Protein AF-A0AAD4CT72-F1 (afdb_monomer)

Solvent-accessible surface area (backbone atoms only — not comparable to full-atom values): 16247 Å² total; per-residue (Å²): 130,62,69,66,59,52,52,59,52,55,76,70,59,78,79,81,84,82,87,69,97,65,82,88,58,59,26,82,64,40,70,59,41,36,55,50,35,54,51,50,35,58,77,52,57,64,58,75,92,39,72,65,58,49,54,49,51,64,71,66,36,48,28,53,53,37,21,44,77,35,42,66,29,54,69,72,57,42,42,48,48,19,42,46,53,47,49,51,54,52,44,42,60,72,70,58,37,53,71,81,75,93,50,93,55,50,64,57,51,41,51,46,56,43,39,37,70,73,70,48,78,70,66,99,74,67,86,76,46,47,58,50,52,45,51,44,54,56,51,42,64,74,74,40,55,73,68,46,41,47,52,24,44,64,47,48,54,44,25,47,60,33,47,50,50,52,54,50,31,55,78,68,75,45,82,68,52,71,72,54,40,57,59,37,49,64,39,61,65,59,47,58,35,54,60,42,44,48,39,66,24,60,76,45,87,72,47,69,70,62,56,68,31,68,68,48,48,49,49,55,51,51,55,44,50,54,53,50,52,50,45,37,68,72,42,45,69,58,57,75,71,47,72,48,62,81,93,40,65,67,59,50,49,53,55,46,50,59,53,56,60,47,54,78,29,83,90,35,54,85,77,46,86,77,61,90,66,74,84,70,129

Foldseek 3Di:
DDLVVVLVVVVVDDQDDDDDPDDFAFAPPLVVLLVVLLVLCVVLVLQPDDPVSSVVLVVVSLSRVLRRLQRQADPLVSSLNSNVSSLLVSLCVVQQFDQDDDDPCLVVVLVLLLCLLVVHDDDPDDDRSSVSSNVSLVSCPVQDDPQLSVQLSVLLNCQSVLSVVLVVCVVVVHADDPVNLLVSLLRNVSVSSSVSCHCSSNVHDQDPCNCPPVVNVVVSSVVSVVVSLSCLSVCVSVSSPRNGGDRHPVVSVVVVVVVVVCCPPPVNVVVDDPCVPVPPD

Organism: Aspergillus nanangensis (NCBI:txid2582783)

Secondary structure (DSSP, 8-state):
--HHHHHHHHHT---------SPP---TTHHHHHHHHHHHHHHTT-STT-HHHHHHHHHHTHHHHHHHH-TT--HHHHHHHHHHHHHHHHHIIIIIS-SS---TTHHHHHHHHHHHHTTPPP-SS-SSSHHHHHHHHHHHHHHS-HHHHHHHHHHHTHHHHHHHHHHHHHHTT-PPPHHHHHHHHHHHTSHHHHHHTHHHHTT----HHHHH-HHHHHHHHHHHHHHHHHHHHHHHHHHHHSSS----HHHHHHHHHHHHHHHTSTTTTTTS--GGGTT--

Mean predicted aligned error: 8.8 Å

Structure (mmCIF, N/CA/C/O backbone):
data_AF-A0AAD4CT72-F1
#
_entry.id   AF-A0AAD4CT72-F1
#
loop_
_atom_site.group_PDB
_atom_site.id
_atom_site.type_symbol
_atom_site.label_atom_id
_atom_site.label_alt_id
_atom_site.label_comp_id
_atom_site.label_asym_id
_atom_site.label_entity_id
_atom_site.label_seq_id
_atom_site.pdbx_PDB_ins_code
_atom_site.Cartn_x
_atom_site.Cartn_y
_atom_site.Cartn_z
_atom_site.occupancy
_atom_site.B_iso_or_equiv
_atom_site.auth_seq_id
_atom_site.auth_comp_id
_atom_site.auth_asym_id
_atom_site.auth_atom_id
_atom_site.pdbx_PDB_model_num
ATOM 1 N N . MET A 1 1 ? -22.405 0.815 23.371 1.00 51.34 1 MET A N 1
ATOM 2 C CA . MET A 1 1 ? -22.668 -0.628 23.187 1.00 51.34 1 MET A CA 1
ATOM 3 C C . MET A 1 1 ? -21.530 -1.392 23.847 1.00 51.34 1 MET A C 1
ATOM 5 O O . MET A 1 1 ? -20.383 -1.068 23.568 1.00 51.34 1 MET A O 1
ATOM 9 N N . ASP A 1 2 ? -21.829 -2.289 24.786 1.00 62.44 2 ASP A N 1
ATOM 10 C CA . ASP A 1 2 ? -20.816 -2.961 25.612 1.00 62.44 2 ASP A CA 1
ATOM 11 C C . ASP A 1 2 ? -19.868 -3.812 24.742 1.00 62.44 2 ASP A C 1
ATOM 13 O O . ASP A 1 2 ? -20.340 -4.601 23.917 1.00 62.44 2 ASP A O 1
ATOM 17 N N . LYS A 1 3 ? -18.545 -3.637 24.888 1.00 56.38 3 LYS A N 1
ATOM 18 C CA . LYS A 1 3 ? -17.518 -4.350 24.095 1.00 56.38 3 LYS A CA 1
ATOM 19 C C . LYS A 1 3 ? -17.729 -5.867 24.169 1.00 56.38 3 LYS A C 1
ATOM 21 O O . LYS A 1 3 ? -17.559 -6.556 23.167 1.00 56.38 3 LYS A O 1
ATOM 26 N N . GLU A 1 4 ? -18.183 -6.365 25.316 1.00 58.34 4 GLU A N 1
ATOM 27 C CA . GLU A 1 4 ? -18.448 -7.788 25.548 1.00 58.34 4 GLU A CA 1
ATOM 28 C C . GLU A 1 4 ? -19.649 -8.321 24.750 1.00 58.34 4 GLU A C 1
ATOM 30 O O . GLU A 1 4 ? -19.615 -9.442 24.237 1.00 58.34 4 GLU A O 1
ATOM 35 N N . ARG A 1 5 ? -20.682 -7.498 24.529 1.00 62.41 5 ARG A N 1
ATOM 36 C CA . ARG A 1 5 ? -21.824 -7.871 23.679 1.00 62.41 5 ARG A CA 1
ATOM 37 C C . ARG A 1 5 ? -21.408 -8.024 22.215 1.00 62.41 5 ARG A C 1
ATOM 39 O O . ARG A 1 5 ? -21.863 -8.949 21.549 1.00 62.41 5 ARG A O 1
ATOM 46 N N . ILE A 1 6 ? -20.531 -7.146 21.730 1.00 63.28 6 ILE A N 1
ATOM 47 C CA . ILE A 1 6 ? -20.030 -7.188 20.350 1.00 63.28 6 ILE A CA 1
ATOM 48 C C . ILE A 1 6 ? -19.136 -8.413 20.154 1.00 63.28 6 ILE A C 1
ATOM 50 O O . ILE A 1 6 ? -19.325 -9.141 19.187 1.00 63.28 6 ILE A O 1
ATOM 54 N N . LYS A 1 7 ? -18.237 -8.714 21.101 1.00 64.94 7 LYS A N 1
ATOM 55 C CA . LYS A 1 7 ? -17.411 -9.934 21.053 1.00 64.94 7 LYS A CA 1
ATOM 56 C C . LYS A 1 7 ? -18.252 -11.211 20.990 1.00 64.94 7 LYS A C 1
ATOM 58 O O . LYS A 1 7 ? -17.974 -12.079 20.167 1.00 64.94 7 LYS A O 1
ATOM 63 N N . SER A 1 8 ? -19.299 -11.302 21.814 1.00 63.94 8 SER A N 1
ATOM 64 C CA . SER A 1 8 ? -20.223 -12.445 21.817 1.00 63.94 8 SER A CA 1
ATOM 65 C C . SER A 1 8 ? -20.947 -12.611 20.474 1.00 63.94 8 SER A C 1
ATOM 67 O O . SER A 1 8 ? -21.005 -13.712 19.930 1.00 63.94 8 SER A O 1
ATOM 69 N N . GLN A 1 9 ? -21.417 -11.511 19.874 1.00 68.50 9 GLN A N 1
ATOM 70 C CA . GLN A 1 9 ? -22.038 -11.542 18.545 1.00 68.50 9 GLN A CA 1
ATOM 71 C C . GLN A 1 9 ? -21.038 -11.922 17.441 1.00 68.50 9 GLN A C 1
ATOM 73 O O . GLN A 1 9 ? -21.352 -12.763 16.598 1.00 68.50 9 GLN A O 1
ATOM 78 N N . LEU A 1 10 ? -19.817 -11.375 17.477 1.00 65.62 10 LEU A N 1
ATOM 79 C CA . LEU A 1 10 ? -18.747 -11.702 16.528 1.00 65.62 10 LEU A CA 1
ATOM 80 C C . LEU A 1 10 ? -18.351 -13.182 16.567 1.00 65.62 10 LEU A C 1
ATOM 82 O O . LEU A 1 10 ? -18.080 -13.757 15.519 1.00 65.62 10 LEU A O 1
ATOM 86 N N . ALA A 1 11 ? -18.357 -13.817 17.744 1.00 67.06 11 ALA A N 1
ATOM 87 C CA . ALA A 1 11 ? -18.054 -15.245 17.884 1.00 67.06 11 ALA A CA 1
ATOM 88 C C . ALA A 1 11 ? -19.079 -16.160 17.185 1.00 67.06 11 ALA A C 1
ATOM 90 O O . ALA A 1 11 ? -18.784 -17.320 16.905 1.00 67.06 11 ALA A O 1
ATOM 91 N N . THR A 1 12 ? -20.275 -15.643 16.893 1.00 70.00 12 THR A N 1
ATOM 92 C CA . THR A 1 12 ? -21.349 -16.370 16.192 1.00 70.00 12 THR A CA 1
ATOM 93 C C . THR A 1 12 ? -21.480 -15.991 14.718 1.00 70.00 12 THR A C 1
ATOM 95 O O . THR A 1 12 ? -22.312 -16.553 14.006 1.00 70.00 12 THR A O 1
ATOM 98 N N . LEU A 1 13 ? -20.675 -15.034 14.250 1.00 69.75 13 LEU A N 1
ATOM 99 C CA . LEU A 1 13 ? -20.804 -14.456 12.921 1.00 69.75 13 LEU A CA 1
ATOM 100 C C . LEU A 1 13 ? -20.187 -15.401 11.887 1.00 69.75 13 LEU A C 1
ATOM 102 O O . LEU A 1 13 ? -18.982 -15.644 11.877 1.00 69.75 13 LEU A O 1
ATOM 106 N N . GLN A 1 14 ? -21.026 -15.953 11.011 1.00 73.06 14 GLN A N 1
ATOM 107 C CA . GLN A 1 14 ? -20.543 -16.722 9.870 1.00 73.06 14 GLN A CA 1
ATOM 108 C C . GLN A 1 14 ? -20.083 -15.755 8.785 1.00 73.06 14 GLN A C 1
ATOM 110 O O . GLN A 1 14 ? -20.888 -15.020 8.214 1.00 73.06 14 GLN A O 1
ATOM 115 N N . ILE A 1 15 ? -18.780 -15.754 8.514 1.00 73.94 15 ILE A N 1
ATOM 116 C CA . ILE A 1 15 ? -18.215 -14.955 7.432 1.00 73.94 15 ILE A CA 1
ATOM 117 C C . ILE A 1 15 ? -18.707 -15.538 6.097 1.00 73.94 15 ILE A C 1
ATOM 119 O O . ILE A 1 15 ? -18.540 -16.741 5.869 1.00 73.94 15 ILE A O 1
ATOM 123 N N . PRO A 1 16 ? -19.323 -14.728 5.216 1.00 73.81 16 PRO A N 1
ATOM 124 C CA . PRO A 1 16 ? -19.804 -15.211 3.931 1.00 73.81 16 PRO A CA 1
ATOM 125 C C . PRO A 1 16 ? -18.640 -15.706 3.067 1.00 73.81 16 PRO A C 1
ATOM 127 O O . PRO A 1 16 ? -17.575 -15.094 3.014 1.00 73.81 16 PRO A O 1
ATOM 130 N N . VAL A 1 17 ? -18.860 -16.809 2.352 1.00 77.12 17 VAL A N 1
ATOM 131 C CA . VAL A 1 17 ? -17.916 -17.288 1.339 1.00 77.12 17 VAL A CA 1
ATOM 132 C C . VAL A 1 17 ? -18.199 -16.549 0.037 1.00 77.12 17 VAL A C 1
ATOM 134 O O . VAL A 1 17 ? -19.263 -16.714 -0.562 1.00 77.12 17 VAL A O 1
ATOM 137 N N . PHE A 1 18 ? -17.243 -15.743 -0.415 1.00 76.94 18 PHE A N 1
ATOM 138 C CA . PHE A 1 18 ? -17.316 -15.090 -1.717 1.00 76.94 18 PHE A CA 1
ATOM 139 C C . PHE A 1 18 ? -16.869 -16.065 -2.804 1.00 76.94 18 PHE A C 1
ATOM 141 O O . PHE A 1 18 ? -15.719 -16.496 -2.826 1.00 76.94 18 PHE A O 1
ATOM 148 N N . ASN A 1 19 ? -17.773 -16.410 -3.720 1.00 78.50 19 ASN A N 1
ATOM 149 C CA . ASN A 1 19 ? -17.424 -17.213 -4.885 1.00 78.50 19 ASN A CA 1
ATOM 150 C C . ASN A 1 19 ? -17.084 -16.289 -6.057 1.00 78.50 19 ASN A C 1
ATOM 152 O O . ASN A 1 19 ? -17.975 -15.698 -6.670 1.00 78.50 19 ASN A O 1
ATOM 156 N N . VAL A 1 20 ? -15.794 -16.167 -6.359 1.00 78.81 20 VAL A N 1
ATOM 157 C CA . VAL A 1 20 ? -15.299 -15.386 -7.492 1.00 78.81 20 VAL A CA 1
ATOM 158 C C . VAL A 1 20 ? -14.875 -16.355 -8.589 1.00 78.81 20 VAL A C 1
ATOM 160 O O . VAL A 1 20 ? -14.051 -17.231 -8.365 1.00 78.81 20 VAL A O 1
ATOM 163 N N . GLN A 1 21 ? -15.437 -16.203 -9.788 1.00 83.50 21 GLN A N 1
ATOM 164 C CA . GLN A 1 21 ? -15.219 -17.115 -10.924 1.00 83.50 21 GLN A CA 1
ATOM 165 C C . GLN A 1 21 ? -13.862 -16.903 -11.630 1.00 83.50 21 GLN A C 1
ATOM 167 O O . GLN A 1 21 ? -13.722 -17.206 -12.814 1.00 83.50 21 GLN A O 1
ATOM 172 N N . TRP A 1 22 ? -12.868 -16.344 -10.936 1.00 84.88 22 TRP A N 1
ATOM 173 C CA . TRP A 1 22 ? -11.526 -16.138 -11.475 1.00 84.88 22 TRP A CA 1
ATOM 174 C C . TRP A 1 22 ? -10.605 -17.271 -11.023 1.00 84.88 22 TRP A C 1
ATOM 176 O O . TRP A 1 22 ? -10.633 -17.632 -9.846 1.00 84.88 22 TRP A O 1
ATOM 186 N N . PRO A 1 23 ? -9.802 -17.8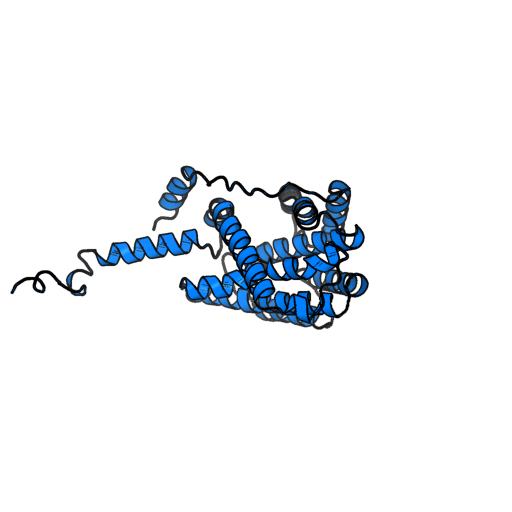49 -11.932 1.00 90.12 23 PRO A N 1
ATOM 187 C CA . PRO A 1 23 ? -8.872 -18.902 -11.562 1.00 90.12 23 PRO A CA 1
ATOM 188 C C . PRO A 1 23 ? -7.828 -18.369 -10.579 1.00 90.12 23 PRO A C 1
ATOM 190 O O . PRO A 1 23 ? -7.353 -17.239 -10.710 1.00 90.12 23 PRO A O 1
ATOM 193 N N . GLU A 1 24 ? -7.444 -19.202 -9.616 1.00 91.31 24 GLU A N 1
ATOM 194 C CA . GLU A 1 24 ? -6.309 -18.893 -8.755 1.00 91.31 24 GLU A CA 1
ATOM 195 C C . GLU A 1 24 ? -5.007 -18.888 -9.561 1.00 91.31 24 GLU A C 1
ATOM 197 O O . GLU A 1 24 ? -4.787 -19.727 -10.436 1.00 91.31 24 GLU A O 1
ATOM 202 N N . ALA A 1 25 ? -4.120 -17.957 -9.224 1.00 94.44 25 ALA A N 1
ATOM 203 C CA . ALA A 1 25 ? -2.773 -17.887 -9.759 1.00 94.44 25 ALA A CA 1
ATOM 204 C C . ALA A 1 25 ? -1.806 -17.473 -8.649 1.00 94.44 25 ALA A C 1
ATOM 206 O O . ALA A 1 25 ? -2.185 -16.784 -7.699 1.00 94.44 25 ALA A O 1
ATOM 207 N N . ILE A 1 26 ? -0.556 -17.910 -8.771 1.00 96.31 26 ILE A N 1
ATOM 208 C CA . ILE A 1 26 ? 0.515 -17.551 -7.850 1.00 96.31 26 ILE A CA 1
ATOM 209 C C . ILE A 1 26 ? 1.846 -17.539 -8.595 1.00 96.31 26 ILE A C 1
ATOM 211 O O . ILE A 1 26 ? 2.100 -18.407 -9.433 1.00 96.31 26 ILE A O 1
ATOM 215 N N . ALA A 1 27 ? 2.680 -16.543 -8.315 1.00 96.12 27 ALA A N 1
ATOM 216 C CA . ALA A 1 27 ? 4.019 -16.467 -8.877 1.00 96.12 27 ALA A CA 1
ATOM 217 C C . ALA A 1 27 ? 4.888 -17.649 -8.399 1.00 96.12 27 ALA A C 1
ATOM 219 O O . ALA A 1 27 ? 4.720 -18.133 -7.274 1.00 96.12 27 ALA A O 1
ATOM 220 N N . PRO A 1 28 ? 5.845 -18.121 -9.218 1.00 93.56 28 PRO A N 1
ATOM 221 C CA . PRO A 1 28 ? 6.779 -19.157 -8.793 1.00 93.56 28 PRO A CA 1
ATOM 222 C C . PRO A 1 28 ? 7.698 -18.658 -7.666 1.00 93.56 28 PRO A C 1
ATOM 224 O O . PRO A 1 28 ? 7.934 -17.462 -7.515 1.00 93.56 28 PRO A O 1
ATOM 227 N N . ASN A 1 29 ? 8.290 -19.597 -6.922 1.00 90.56 29 ASN A N 1
ATOM 228 C CA . ASN A 1 29 ? 9.310 -19.337 -5.895 1.00 90.56 29 ASN A CA 1
ATOM 229 C C . ASN A 1 29 ? 8.863 -18.446 -4.718 1.00 90.56 29 ASN A C 1
ATOM 231 O O . ASN A 1 29 ? 9.704 -17.807 -4.092 1.00 90.56 29 ASN A O 1
ATOM 235 N N . GLU A 1 30 ? 7.575 -18.451 -4.363 1.00 92.44 30 GLU A N 1
ATOM 236 C CA . GLU A 1 30 ? 7.028 -17.727 -3.202 1.00 92.44 30 GLU A CA 1
ATOM 237 C C . GLU A 1 30 ? 7.852 -17.933 -1.917 1.00 92.44 30 GLU A C 1
ATOM 239 O O . GLU A 1 30 ? 8.151 -16.964 -1.228 1.00 92.44 30 GLU A O 1
ATOM 244 N N . CYS A 1 31 ? 8.287 -19.165 -1.621 1.00 91.75 31 CYS A N 1
ATOM 245 C CA . CYS A 1 31 ? 9.101 -19.448 -0.433 1.00 91.75 31 CYS A CA 1
ATOM 246 C C . CYS A 1 31 ? 10.426 -18.671 -0.422 1.00 91.75 31 CYS A C 1
ATOM 248 O O . CYS A 1 31 ? 10.844 -18.187 0.623 1.00 91.75 31 CYS A O 1
ATOM 250 N N . LEU A 1 32 ? 11.074 -18.531 -1.585 1.00 95.19 32 LEU A N 1
ATOM 251 C CA . LEU A 1 32 ? 12.312 -17.760 -1.698 1.00 95.19 32 LEU A CA 1
ATOM 252 C C . LEU A 1 32 ? 12.042 -16.267 -1.487 1.00 95.19 32 LEU A C 1
ATOM 254 O O . LEU A 1 32 ? 12.835 -15.604 -0.824 1.00 95.19 32 LEU A O 1
ATOM 258 N N . ILE A 1 33 ? 10.928 -15.760 -2.027 1.00 96.25 33 ILE A N 1
ATOM 259 C CA . ILE A 1 33 ? 10.510 -14.367 -1.829 1.00 96.25 33 ILE A CA 1
ATOM 260 C C . ILE A 1 33 ? 10.232 -14.095 -0.347 1.00 96.25 33 ILE A C 1
ATOM 262 O O . ILE A 1 33 ? 10.676 -13.078 0.177 1.00 96.25 33 ILE A O 1
ATOM 266 N N . GLU A 1 34 ? 9.545 -15.009 0.344 1.00 94.81 34 GLU A N 1
ATOM 267 C CA . GLU A 1 34 ? 9.262 -14.905 1.781 1.00 94.81 34 GLU A CA 1
ATOM 268 C C . GLU A 1 34 ? 10.564 -14.872 2.598 1.00 94.81 34 GLU A C 1
ATOM 270 O O . GLU A 1 34 ? 10.757 -13.960 3.399 1.00 94.81 34 GLU A O 1
ATOM 275 N N . ASP A 1 35 ? 11.499 -15.797 2.355 1.00 94.69 35 ASP A N 1
ATOM 276 C CA . ASP A 1 35 ? 12.784 -15.833 3.068 1.00 94.69 35 ASP A CA 1
ATOM 277 C C . ASP A 1 35 ? 13.600 -14.545 2.858 1.00 94.69 35 ASP A C 1
ATOM 279 O O . ASP A 1 35 ? 14.173 -13.996 3.806 1.00 94.69 35 ASP A O 1
ATOM 283 N N . GLN A 1 36 ? 13.635 -14.035 1.623 1.00 96.38 36 GLN A N 1
ATOM 284 C CA . GLN A 1 36 ? 14.326 -12.790 1.285 1.00 96.38 36 GLN A CA 1
ATOM 285 C C . GLN A 1 36 ? 13.634 -11.562 1.877 1.00 96.38 36 GLN A C 1
ATOM 287 O O . GLN A 1 36 ? 14.322 -10.680 2.383 1.00 96.38 36 GLN A O 1
ATOM 292 N N . MET A 1 37 ? 12.301 -11.528 1.877 1.00 96.38 37 MET A N 1
ATOM 293 C CA . MET A 1 37 ? 11.502 -10.438 2.441 1.00 96.38 37 MET A CA 1
ATOM 294 C C . MET A 1 37 ? 11.687 -10.350 3.957 1.00 96.38 37 MET A C 1
ATOM 296 O O . MET A 1 37 ? 11.891 -9.266 4.503 1.00 96.38 37 MET A O 1
ATOM 300 N N . ILE A 1 38 ? 11.679 -11.492 4.649 1.00 93.69 38 ILE A N 1
ATOM 301 C CA . ILE A 1 38 ? 11.957 -11.541 6.086 1.00 93.69 38 ILE A CA 1
ATOM 302 C C . ILE A 1 38 ? 13.392 -11.089 6.365 1.00 93.69 38 ILE A C 1
ATOM 304 O O . ILE A 1 38 ? 13.604 -10.267 7.254 1.00 93.69 38 ILE A O 1
ATOM 308 N N . LYS A 1 39 ? 14.377 -11.563 5.591 1.00 94.00 39 LYS A N 1
ATOM 309 C CA . LYS A 1 39 ? 15.759 -11.094 5.736 1.00 94.00 39 LYS A CA 1
ATOM 310 C C . LYS A 1 39 ? 15.880 -9.583 5.501 1.00 94.00 39 LYS A C 1
ATOM 312 O O . LYS A 1 39 ? 16.576 -8.911 6.254 1.00 94.00 39 LYS A O 1
ATOM 317 N N . TRP A 1 40 ? 15.213 -9.052 4.482 1.00 95.81 40 TRP A N 1
ATOM 318 C CA . TRP A 1 40 ? 15.206 -7.622 4.183 1.00 95.81 40 TRP A CA 1
ATOM 319 C C . TRP A 1 40 ? 14.595 -6.811 5.335 1.00 95.81 40 TRP A C 1
ATOM 321 O O . TRP A 1 40 ? 15.160 -5.798 5.741 1.00 95.81 40 TRP A O 1
ATOM 331 N N . GLY A 1 41 ? 13.500 -7.292 5.932 1.00 92.00 41 GLY A N 1
ATOM 332 C CA . GLY A 1 41 ? 12.916 -6.682 7.127 1.00 92.00 41 GLY A CA 1
ATOM 333 C C . GLY A 1 41 ? 13.845 -6.714 8.347 1.00 92.00 41 GLY A C 1
ATOM 334 O O . GLY A 1 41 ? 13.892 -5.732 9.088 1.00 92.00 41 GLY A O 1
ATOM 335 N N . ASP A 1 42 ? 14.606 -7.802 8.534 1.00 89.69 42 ASP A N 1
ATOM 336 C CA . ASP A 1 42 ? 15.640 -7.918 9.575 1.00 89.69 42 ASP A CA 1
ATOM 337 C C . ASP A 1 42 ? 16.767 -6.883 9.332 1.00 89.69 42 ASP A C 1
ATOM 339 O O . ASP A 1 42 ? 17.154 -6.163 10.253 1.00 89.69 42 ASP A O 1
ATOM 343 N N . ASP A 1 43 ? 17.248 -6.753 8.088 1.00 91.62 43 ASP A N 1
ATOM 344 C CA . ASP A 1 43 ? 18.331 -5.831 7.706 1.00 91.62 43 ASP A CA 1
ATOM 345 C C . ASP A 1 43 ? 17.943 -4.347 7.884 1.00 91.62 43 ASP A C 1
ATOM 347 O O . ASP A 1 43 ? 18.793 -3.522 8.220 1.00 91.62 43 ASP A O 1
ATOM 351 N N . HIS A 1 44 ? 16.660 -4.018 7.702 1.00 89.88 44 HIS A N 1
ATOM 352 C CA . HIS A 1 44 ? 16.093 -2.682 7.928 1.00 89.88 44 HIS A CA 1
ATOM 353 C C . HIS A 1 44 ? 15.538 -2.472 9.349 1.00 89.88 44 HIS A C 1
ATOM 355 O O . HIS A 1 44 ? 14.922 -1.446 9.634 1.00 89.88 44 HIS A O 1
ATOM 361 N N . GLY A 1 45 ? 15.712 -3.443 10.253 1.00 86.62 45 GLY A N 1
ATOM 362 C CA . GLY A 1 45 ? 15.272 -3.322 11.644 1.00 86.62 45 GLY A CA 1
ATOM 363 C C . GLY A 1 45 ? 13.758 -3.153 11.822 1.00 86.62 45 GLY A C 1
ATOM 364 O O . GLY A 1 45 ? 13.322 -2.592 12.826 1.00 86.62 45 GLY A O 1
ATOM 365 N N . LEU A 1 46 ? 12.943 -3.630 10.874 1.00 85.94 46 LEU A N 1
ATOM 366 C CA . LEU A 1 46 ? 11.487 -3.435 10.895 1.00 85.94 46 LEU A CA 1
ATOM 367 C C . LEU A 1 46 ? 10.788 -4.247 11.998 1.00 85.94 46 LEU A C 1
ATOM 369 O O . LEU A 1 46 ? 9.691 -3.899 12.437 1.00 85.94 46 LEU A O 1
ATOM 373 N N . PHE A 1 47 ? 11.414 -5.323 12.477 1.00 84.62 47 PHE A N 1
ATOM 374 C CA . PHE A 1 47 ? 10.875 -6.158 13.549 1.00 84.62 47 PHE A CA 1
ATOM 375 C C . PHE A 1 47 ? 11.321 -5.644 14.921 1.00 84.62 47 PHE A C 1
ATOM 377 O O . PHE A 1 47 ? 12.274 -6.146 15.520 1.00 84.62 47 PHE A O 1
ATOM 384 N N . VAL A 1 48 ? 10.621 -4.634 15.437 1.00 68.88 48 VAL A N 1
ATOM 385 C CA . VAL A 1 48 ? 10.935 -4.020 16.735 1.00 68.88 48 VAL A CA 1
ATOM 386 C C . VAL A 1 48 ? 10.853 -5.058 17.871 1.00 68.88 48 VAL A C 1
ATOM 388 O O . VAL A 1 48 ? 9.782 -5.563 18.195 1.00 68.88 48 VAL A O 1
ATOM 391 N N . ASN A 1 49 ? 11.993 -5.354 18.506 1.00 61.09 49 ASN A N 1
ATOM 392 C CA . ASN A 1 49 ? 12.133 -6.016 19.814 1.00 61.09 49 ASN A CA 1
ATOM 393 C C . ASN A 1 49 ? 11.295 -7.289 20.099 1.00 61.09 49 ASN A C 1
ATOM 395 O O . ASN A 1 49 ? 10.945 -7.514 21.260 1.00 61.09 49 ASN A O 1
ATOM 399 N N . ASN A 1 50 ? 11.005 -8.179 19.135 1.00 67.31 50 ASN A N 1
ATOM 400 C CA . ASN A 1 50 ? 10.542 -9.533 19.495 1.00 67.31 50 ASN A CA 1
ATOM 401 C C . ASN A 1 50 ? 10.649 -10.596 18.385 1.00 67.31 50 ASN A C 1
ATOM 403 O O . ASN A 1 50 ? 10.180 -10.400 17.265 1.00 67.31 50 ASN A O 1
ATOM 407 N N . PHE A 1 51 ? 11.105 -11.795 18.764 1.00 71.44 51 PHE A N 1
ATOM 408 C CA . PHE A 1 51 ? 10.907 -13.041 18.012 1.00 71.44 51 PHE A CA 1
ATOM 409 C C . PHE A 1 51 ? 9.423 -13.282 17.677 1.00 71.44 51 PHE A C 1
ATOM 411 O O . PHE A 1 51 ? 9.095 -13.712 16.576 1.00 71.44 51 PHE A O 1
ATOM 418 N N . ALA A 1 52 ? 8.512 -12.952 18.597 1.00 75.31 52 ALA A N 1
ATOM 419 C CA . ALA A 1 52 ? 7.075 -13.136 18.411 1.00 75.31 52 ALA A CA 1
ATOM 420 C C . ALA A 1 52 ? 6.500 -12.299 17.257 1.00 75.31 52 ALA A C 1
ATOM 422 O O . ALA A 1 52 ? 5.665 -12.808 16.514 1.00 75.31 52 ALA A O 1
ATOM 423 N N . TYR A 1 53 ? 6.962 -11.055 17.076 1.00 74.94 53 TYR A N 1
ATOM 424 C CA . TYR A 1 53 ? 6.474 -10.181 16.003 1.00 74.94 53 TYR A CA 1
ATOM 425 C C . TYR A 1 53 ? 6.935 -10.696 14.637 1.00 74.94 53 TYR A C 1
ATOM 427 O O . TYR A 1 53 ? 6.143 -10.822 13.709 1.00 74.94 53 TYR A O 1
ATOM 435 N N . ARG A 1 54 ? 8.188 -11.153 14.553 1.00 80.31 54 ARG A N 1
ATOM 436 C CA . ARG A 1 54 ? 8.723 -11.824 13.363 1.00 80.31 54 ARG A CA 1
ATOM 437 C C . ARG A 1 54 ? 7.954 -13.100 13.004 1.00 80.31 54 ARG A C 1
ATOM 439 O O . ARG A 1 54 ? 7.636 -13.328 11.840 1.00 80.31 54 ARG A O 1
ATOM 446 N N . GLU A 1 55 ? 7.637 -13.939 13.988 1.00 82.62 55 GLU A N 1
ATOM 447 C CA . GLU A 1 55 ? 6.848 -15.155 13.755 1.00 82.62 55 GLU A CA 1
ATOM 448 C C . GLU A 1 55 ? 5.388 -14.847 13.388 1.00 82.62 55 GLU A C 1
ATOM 450 O O . GLU A 1 55 ? 4.792 -15.573 12.590 1.00 82.62 55 GLU A O 1
ATOM 455 N N . GLN A 1 56 ? 4.811 -13.761 13.911 1.00 80.44 56 GLN A N 1
ATOM 456 C CA . GLN A 1 56 ? 3.494 -13.274 13.494 1.00 80.44 56 GLN A CA 1
ATOM 457 C C . GLN A 1 56 ? 3.506 -12.820 12.030 1.00 80.44 56 GLN A C 1
ATOM 459 O O . GLN A 1 56 ? 2.633 -13.238 11.270 1.00 80.44 56 GLN A O 1
ATOM 464 N N . THR A 1 57 ? 4.524 -12.070 11.605 1.00 81.69 57 THR A N 1
ATOM 465 C CA . THR A 1 57 ? 4.705 -11.660 10.204 1.00 81.69 57 THR A CA 1
ATOM 466 C C . THR A 1 57 ? 4.752 -12.859 9.261 1.00 81.69 57 THR A C 1
ATOM 468 O O . THR A 1 57 ? 4.025 -12.895 8.271 1.00 81.69 57 THR A O 1
ATOM 471 N N . LYS A 1 58 ? 5.529 -13.898 9.590 1.00 83.56 58 LYS A N 1
ATOM 472 C CA . LYS A 1 58 ? 5.580 -15.124 8.771 1.00 83.56 58 LYS A CA 1
ATOM 473 C C . LYS A 1 58 ? 4.224 -15.818 8.647 1.00 83.56 58 LYS A C 1
ATOM 475 O O . LYS A 1 58 ? 3.916 -16.430 7.626 1.00 83.56 58 LYS A O 1
ATOM 480 N N . ARG A 1 59 ? 3.394 -15.757 9.694 1.00 85.88 59 ARG A N 1
ATOM 481 C CA . ARG A 1 59 ? 2.029 -16.307 9.656 1.00 85.88 59 ARG A CA 1
ATOM 482 C C . ARG A 1 59 ? 1.096 -15.475 8.781 1.00 85.88 59 ARG A C 1
ATOM 484 O O . ARG A 1 59 ? 0.163 -16.049 8.228 1.00 85.88 59 ARG A O 1
ATOM 491 N N . ALA A 1 60 ? 1.356 -14.175 8.638 1.00 86.25 60 ALA A N 1
ATOM 492 C CA . ALA A 1 60 ? 0.594 -13.285 7.765 1.00 86.25 60 ALA A CA 1
ATOM 493 C C . ALA A 1 60 ? 0.859 -13.536 6.268 1.00 86.25 60 ALA A C 1
ATOM 495 O O . ALA A 1 60 ? 0.005 -13.215 5.446 1.00 86.25 60 ALA A O 1
ATOM 496 N N . ARG A 1 61 ? 1.990 -14.174 5.919 1.00 91.12 61 ARG A N 1
ATOM 497 C CA . ARG A 1 61 ? 2.323 -14.629 4.555 1.00 91.12 61 ARG A CA 1
ATOM 498 C C . ARG A 1 61 ? 2.245 -13.510 3.509 1.00 91.12 61 ARG A C 1
ATOM 500 O O . ARG A 1 61 ? 1.592 -13.648 2.471 1.00 91.12 61 ARG A O 1
ATOM 507 N N . PHE A 1 62 ? 2.911 -12.387 3.775 1.00 92.81 62 PHE A N 1
ATOM 508 C CA . PHE A 1 62 ? 2.876 -11.230 2.877 1.00 92.81 62 PHE A CA 1
ATOM 509 C C . PHE A 1 62 ? 3.518 -11.508 1.511 1.00 92.81 62 PHE A C 1
ATOM 511 O O . PHE A 1 62 ? 3.036 -10.969 0.511 1.00 92.81 62 PHE A O 1
ATOM 518 N N . ALA A 1 63 ? 4.514 -12.400 1.413 1.00 95.06 63 ALA A N 1
ATOM 519 C CA . ALA A 1 63 ? 5.024 -12.802 0.104 1.00 95.06 63 ALA A CA 1
ATOM 520 C C . ALA A 1 63 ? 3.998 -13.637 -0.673 1.00 95.06 63 ALA A C 1
ATOM 522 O O . ALA A 1 63 ? 3.880 -13.470 -1.885 1.00 95.06 63 ALA A O 1
ATOM 523 N N . SER A 1 64 ? 3.194 -14.462 0.009 1.00 95.75 64 SER A N 1
ATOM 524 C CA . SER A 1 64 ? 2.058 -15.174 -0.601 1.00 95.75 64 SER A CA 1
ATOM 525 C C . SER A 1 64 ? 1.044 -14.215 -1.196 1.00 95.75 64 SER A C 1
ATOM 527 O O . SER A 1 64 ? 0.608 -14.380 -2.337 1.00 95.75 64 SER A O 1
ATOM 529 N N . LEU A 1 65 ? 0.693 -13.177 -0.432 1.00 95.00 65 LEU A N 1
ATOM 530 C CA . LEU A 1 65 ? -0.206 -12.129 -0.892 1.00 95.00 65 LEU A CA 1
ATOM 531 C C . LEU A 1 65 ? 0.364 -11.436 -2.135 1.00 95.00 65 LEU A C 1
ATOM 533 O O . LEU A 1 65 ? -0.337 -11.323 -3.139 1.00 95.00 65 LEU A O 1
ATOM 537 N N . ALA A 1 66 ? 1.642 -11.042 -2.113 1.00 96.75 66 ALA A N 1
ATOM 538 C CA . ALA A 1 66 ? 2.311 -10.462 -3.276 1.00 96.75 66 ALA A CA 1
ATOM 539 C C . ALA A 1 66 ? 2.275 -11.413 -4.487 1.00 96.75 66 ALA A C 1
ATOM 541 O O . ALA A 1 66 ? 1.859 -11.020 -5.576 1.00 96.75 66 ALA A O 1
ATOM 542 N N . ALA A 1 67 ? 2.657 -12.677 -4.297 1.00 97.31 67 ALA A N 1
ATOM 543 C CA . ALA A 1 67 ? 2.733 -13.679 -5.356 1.00 97.31 67 ALA A CA 1
ATOM 544 C C . ALA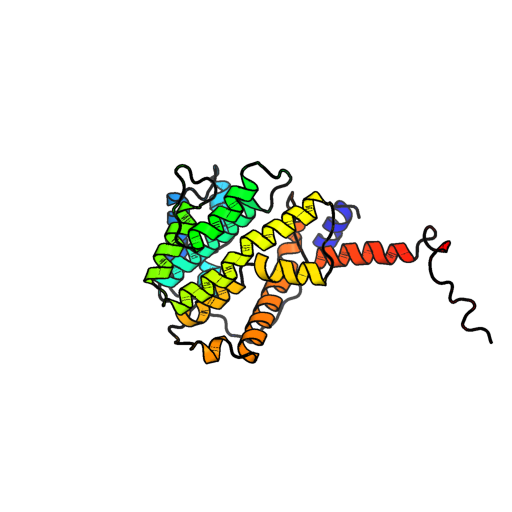 A 1 67 ? 1.366 -13.977 -5.989 1.00 97.31 67 ALA A C 1
ATOM 546 O O . ALA A 1 67 ? 1.298 -14.243 -7.189 1.00 97.31 67 ALA A O 1
ATOM 547 N N . ARG A 1 68 ? 0.278 -13.907 -5.212 1.00 96.00 68 ARG A N 1
ATOM 548 C CA . ARG A 1 68 ? -1.099 -14.068 -5.707 1.00 96.00 68 ARG A CA 1
ATOM 549 C C . ARG A 1 68 ? -1.633 -12.819 -6.403 1.00 96.00 68 ARG A C 1
ATOM 551 O O . ARG A 1 68 ? -2.356 -12.939 -7.386 1.00 96.00 68 ARG A O 1
ATOM 558 N N . CYS A 1 69 ? -1.265 -11.629 -5.930 1.00 95.19 69 CYS A N 1
ATOM 559 C CA . CYS A 1 69 ? -1.640 -10.367 -6.572 1.00 95.19 69 CYS A CA 1
ATOM 560 C C . CYS A 1 69 ? -0.903 -10.142 -7.901 1.00 95.19 69 CYS A C 1
ATOM 562 O O . CYS A 1 69 ? -1.459 -9.539 -8.818 1.00 95.19 69 CYS A O 1
ATOM 564 N N . TYR A 1 70 ? 0.335 -10.632 -8.016 1.00 96.75 70 TYR A N 1
ATOM 565 C CA . TYR A 1 70 ? 1.210 -10.380 -9.162 1.00 96.75 70 TYR A CA 1
ATOM 566 C C . TYR A 1 70 ? 1.843 -11.671 -9.705 1.00 96.75 70 TYR A C 1
ATOM 568 O O . TYR A 1 70 ? 3.070 -11.796 -9.736 1.00 96.75 70 TYR A O 1
ATOM 576 N N . PRO A 1 71 ? 1.033 -12.633 -10.182 1.00 96.38 71 PRO A N 1
ATOM 577 C CA . PRO A 1 71 ? 1.517 -13.957 -10.580 1.00 96.38 71 PRO A CA 1
ATOM 578 C C . PRO A 1 71 ? 2.491 -13.934 -11.768 1.00 96.38 71 PRO A C 1
ATOM 580 O O . PRO A 1 71 ? 3.283 -14.857 -11.933 1.00 96.38 71 PRO A O 1
ATOM 583 N N . ASN A 1 72 ? 2.452 -12.871 -12.579 1.00 95.69 72 ASN A N 1
ATOM 584 C CA . ASN A 1 72 ? 3.265 -12.709 -13.788 1.00 95.69 72 ASN A CA 1
ATOM 585 C C . ASN A 1 72 ? 4.478 -11.779 -13.593 1.00 95.69 72 ASN A C 1
ATOM 587 O O . ASN A 1 72 ? 5.216 -11.523 -14.552 1.00 95.69 72 ASN A O 1
ATOM 591 N N . ALA A 1 73 ? 4.675 -11.246 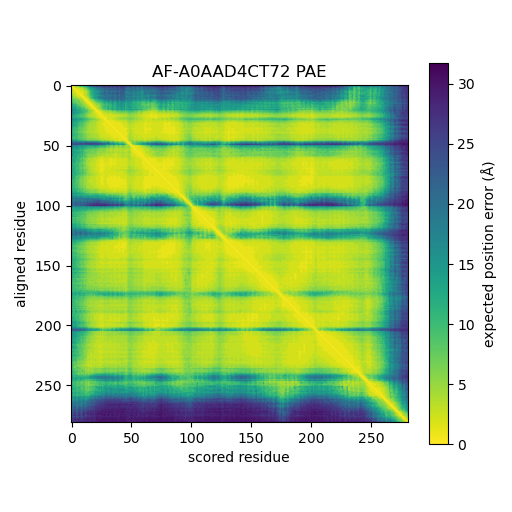-12.380 1.00 96.38 73 ALA A N 1
ATOM 592 C CA . ALA A 1 73 ? 5.747 -10.297 -12.111 1.00 96.38 73 ALA A CA 1
ATOM 593 C C . ALA A 1 73 ? 7.124 -10.943 -12.259 1.00 96.38 73 ALA A C 1
ATOM 595 O O . ALA A 1 73 ? 7.354 -12.089 -11.872 1.00 96.38 73 ALA A O 1
ATOM 596 N N . ARG A 1 74 ? 8.075 -10.159 -12.778 1.00 95.75 74 ARG A N 1
ATOM 597 C CA . ARG A 1 74 ? 9.491 -10.539 -12.756 1.00 95.75 74 ARG A CA 1
ATOM 598 C C . ARG A 1 74 ? 9.958 -10.688 -11.299 1.00 95.75 74 ARG A C 1
ATOM 600 O O . ARG A 1 74 ? 9.525 -9.877 -10.473 1.00 95.75 74 ARG A O 1
ATOM 607 N N . PRO A 1 75 ? 10.849 -11.646 -10.981 1.00 96.19 75 PRO A N 1
ATOM 608 C CA . PRO A 1 75 ? 11.252 -11.930 -9.603 1.00 96.19 75 PRO A CA 1
ATOM 609 C C . PRO A 1 75 ? 11.718 -10.699 -8.814 1.00 96.19 75 PRO A C 1
ATOM 611 O O . PRO A 1 75 ? 11.339 -10.529 -7.661 1.00 96.19 75 PRO A O 1
ATOM 614 N N . GLU A 1 76 ? 12.472 -9.792 -9.437 1.00 97.00 76 GLU A N 1
ATOM 615 C CA . GLU A 1 76 ? 13.014 -8.598 -8.776 1.00 97.00 76 GLU A CA 1
ATOM 616 C C . GLU A 1 76 ? 11.924 -7.574 -8.427 1.00 97.00 76 GLU A C 1
ATOM 618 O O . GLU A 1 76 ? 11.970 -6.923 -7.376 1.00 97.00 76 GLU A O 1
ATOM 623 N N . LEU A 1 77 ? 10.923 -7.435 -9.305 1.00 97.62 77 LEU A N 1
ATOM 624 C CA . LEU A 1 77 ? 9.758 -6.592 -9.049 1.00 97.62 77 LEU A CA 1
ATOM 625 C C . LEU A 1 77 ? 8.874 -7.216 -7.972 1.00 97.62 77 LEU A C 1
ATOM 627 O O . LEU A 1 77 ? 8.469 -6.511 -7.052 1.00 97.62 77 LEU A O 1
ATOM 631 N N . LEU A 1 78 ? 8.629 -8.525 -8.049 1.00 98.00 78 LEU A N 1
ATOM 632 C CA . LEU A 1 78 ? 7.845 -9.239 -7.047 1.00 98.00 78 LEU A CA 1
ATOM 633 C C . LEU A 1 78 ? 8.480 -9.146 -5.655 1.00 98.00 78 LEU A C 1
ATOM 635 O O . LEU A 1 78 ? 7.771 -8.856 -4.696 1.00 98.00 78 LEU A O 1
ATOM 639 N N . GLN A 1 79 ? 9.804 -9.308 -5.549 1.00 98.38 79 GLN A N 1
ATOM 640 C CA . GLN A 1 79 ? 10.524 -9.136 -4.286 1.00 98.38 79 GLN A CA 1
ATOM 641 C C . GLN A 1 79 ? 10.335 -7.724 -3.724 1.00 98.38 79 GLN A C 1
ATOM 643 O O . GLN A 1 79 ? 9.997 -7.554 -2.559 1.00 98.38 79 GLN A O 1
ATOM 648 N N . THR A 1 80 ? 10.494 -6.698 -4.564 1.00 98.38 80 THR A N 1
ATOM 649 C CA . THR A 1 80 ? 10.333 -5.298 -4.134 1.00 98.38 80 THR A CA 1
ATOM 650 C C . THR A 1 80 ? 8.893 -4.987 -3.714 1.00 98.38 80 THR A C 1
ATOM 652 O O . THR A 1 80 ? 8.678 -4.218 -2.781 1.00 98.38 80 THR A O 1
ATOM 655 N N . ILE A 1 81 ? 7.902 -5.616 -4.350 1.00 97.94 81 ILE A N 1
ATOM 656 C CA . ILE A 1 81 ? 6.497 -5.531 -3.940 1.00 97.94 81 ILE A CA 1
ATOM 657 C C . ILE A 1 81 ? 6.266 -6.226 -2.594 1.00 97.94 81 ILE A C 1
ATOM 659 O O . ILE A 1 81 ? 5.570 -5.667 -1.751 1.00 97.94 81 ILE A O 1
ATOM 663 N N . ALA A 1 82 ? 6.828 -7.417 -2.377 1.00 97.56 82 ALA A N 1
ATOM 664 C CA . ALA A 1 82 ? 6.697 -8.139 -1.113 1.00 97.56 82 ALA A CA 1
ATOM 665 C C . ALA A 1 82 ? 7.289 -7.326 0.052 1.00 97.56 82 ALA A C 1
ATOM 667 O O . ALA A 1 82 ? 6.617 -7.115 1.060 1.00 97.56 82 ALA A O 1
ATOM 668 N N . ASP A 1 83 ? 8.483 -6.762 -0.140 1.00 97.31 83 ASP A N 1
ATOM 669 C CA . ASP A 1 83 ? 9.140 -5.875 0.826 1.00 97.31 83 ASP A CA 1
ATOM 670 C C . ASP A 1 83 ? 8.310 -4.609 1.102 1.00 97.31 83 ASP A C 1
ATOM 672 O O . ASP A 1 83 ? 8.171 -4.174 2.248 1.00 97.31 83 ASP A O 1
ATOM 676 N N . PHE A 1 84 ? 7.701 -4.035 0.057 1.00 96.31 84 PHE A N 1
ATOM 677 C CA . PHE A 1 84 ? 6.774 -2.913 0.193 1.00 96.31 84 PHE A CA 1
ATOM 678 C C . PHE A 1 84 ? 5.541 -3.277 1.021 1.00 96.31 84 PHE A C 1
ATOM 680 O O . PHE A 1 84 ? 5.198 -2.525 1.933 1.00 96.31 84 PHE A O 1
ATOM 687 N N . LEU A 1 85 ? 4.898 -4.415 0.743 1.00 94.69 85 LEU A N 1
ATOM 688 C CA . LEU A 1 85 ? 3.739 -4.876 1.509 1.00 94.69 85 LEU A CA 1
ATOM 689 C C . LEU A 1 85 ? 4.111 -5.112 2.970 1.00 94.69 85 LEU A C 1
ATOM 691 O O . LEU A 1 85 ? 3.430 -4.581 3.843 1.00 94.69 85 LEU A O 1
ATOM 695 N N . LEU A 1 86 ? 5.215 -5.822 3.233 1.00 93.06 86 LEU A N 1
ATOM 696 C CA . LEU A 1 86 ? 5.732 -6.013 4.585 1.00 93.06 86 LEU A CA 1
ATOM 697 C C . LEU A 1 86 ? 5.863 -4.666 5.297 1.00 93.06 86 LEU A C 1
ATOM 699 O O . LEU A 1 86 ? 5.286 -4.473 6.363 1.00 93.06 86 LEU A O 1
ATOM 703 N N . ARG A 1 87 ? 6.575 -3.710 4.692 1.00 91.69 87 ARG A N 1
ATOM 704 C CA . ARG A 1 87 ? 6.770 -2.393 5.298 1.00 91.69 87 ARG A CA 1
ATOM 705 C C . ARG A 1 87 ? 5.442 -1.692 5.575 1.00 91.69 87 ARG A C 1
ATOM 707 O O . ARG A 1 87 ? 5.296 -1.129 6.652 1.00 91.69 87 ARG A O 1
ATOM 714 N N . VAL A 1 88 ? 4.509 -1.672 4.622 1.00 88.38 88 VAL A N 1
ATOM 715 C CA . VAL A 1 88 ? 3.218 -0.993 4.807 1.00 88.38 88 VAL A CA 1
ATOM 716 C C . VAL A 1 88 ? 2.473 -1.583 5.998 1.00 88.38 88 VAL A C 1
ATOM 718 O O . VAL A 1 88 ? 2.102 -0.812 6.871 1.00 88.38 88 VAL A O 1
ATOM 721 N N . PHE A 1 89 ? 2.346 -2.909 6.090 1.00 86.00 89 PHE A N 1
ATOM 722 C CA . PHE A 1 89 ? 1.653 -3.551 7.212 1.00 86.00 89 PHE A CA 1
ATOM 723 C C . PHE A 1 89 ? 2.338 -3.301 8.559 1.00 86.00 89 PHE A C 1
ATOM 725 O O . PHE A 1 89 ? 1.669 -2.969 9.530 1.00 86.00 89 PHE A O 1
ATOM 732 N N . LEU A 1 90 ? 3.671 -3.393 8.631 1.00 81.75 90 LEU A N 1
ATOM 733 C CA . LEU A 1 90 ? 4.373 -3.138 9.893 1.00 81.75 90 LEU A CA 1
ATOM 734 C C . LEU A 1 90 ? 4.289 -1.666 10.307 1.00 81.75 90 LEU A C 1
ATOM 736 O O . LEU A 1 90 ? 4.181 -1.360 11.488 1.00 81.75 90 LEU A O 1
ATOM 740 N N . VAL A 1 91 ? 4.351 -0.735 9.353 1.00 76.94 91 VAL A N 1
ATOM 741 C CA . VAL A 1 91 ? 4.200 0.694 9.651 1.00 76.94 91 VAL A CA 1
ATOM 742 C C . VAL A 1 91 ? 2.762 1.014 10.059 1.00 76.94 91 VAL A C 1
ATOM 744 O O . VAL A 1 91 ? 2.586 1.838 10.951 1.00 76.94 91 VAL A O 1
ATOM 747 N N . ASP A 1 92 ? 1.764 0.355 9.470 1.00 76.00 92 ASP A N 1
ATOM 748 C CA . ASP A 1 92 ? 0.353 0.473 9.856 1.00 76.00 92 ASP A CA 1
ATOM 749 C C . ASP A 1 92 ? 0.142 0.077 11.326 1.00 76.00 92 ASP A C 1
ATOM 751 O O . ASP A 1 92 ? -0.254 0.911 12.148 1.00 76.00 92 ASP A O 1
ATOM 755 N N . ASP A 1 93 ? 0.599 -1.128 11.687 1.00 71.25 93 ASP A N 1
ATOM 756 C CA . ASP A 1 93 ? 0.606 -1.643 13.062 1.00 71.25 93 ASP A CA 1
ATOM 757 C C . ASP A 1 93 ? 1.356 -0.705 14.034 1.00 71.25 93 ASP A C 1
ATOM 759 O O . ASP A 1 93 ? 0.946 -0.483 15.178 1.00 71.25 93 ASP A O 1
ATOM 763 N N . LEU A 1 94 ? 2.517 -0.182 13.612 1.00 64.50 94 LEU A N 1
ATOM 764 C CA . LEU A 1 94 ? 3.434 0.555 14.484 1.00 64.50 94 LEU A CA 1
ATOM 765 C C . LEU A 1 94 ? 3.105 2.038 14.625 1.00 64.50 94 LEU A C 1
ATOM 767 O O . LEU A 1 94 ? 3.506 2.619 15.638 1.00 64.50 94 LEU A O 1
ATOM 771 N N . LEU A 1 95 ? 2.474 2.679 13.641 1.00 60.16 95 LEU A N 1
ATOM 772 C CA . LEU A 1 95 ? 2.199 4.120 13.651 1.00 60.16 95 LEU A CA 1
ATOM 773 C C . LEU A 1 95 ? 0.731 4.451 13.889 1.00 60.16 95 LEU A C 1
ATOM 775 O O . LEU A 1 95 ? 0.469 5.443 14.573 1.00 60.16 95 LEU A O 1
ATOM 779 N N . PHE A 1 96 ? -0.197 3.667 13.343 1.00 58.41 96 PHE A N 1
ATOM 780 C CA . PHE A 1 96 ? -1.597 4.080 13.224 1.00 58.41 96 PHE A CA 1
ATOM 781 C C . PHE A 1 96 ? -2.521 3.321 14.176 1.00 58.41 96 PHE A C 1
ATOM 783 O O . PHE A 1 96 ? -3.330 3.960 14.847 1.00 58.41 96 PHE A O 1
ATOM 790 N N . ASP A 1 97 ? -2.281 2.029 14.404 1.00 57.50 97 ASP A N 1
ATOM 791 C CA . ASP A 1 97 ? -3.089 1.198 15.313 1.00 57.50 97 ASP A CA 1
ATOM 792 C C . ASP A 1 97 ? -2.757 1.372 16.815 1.00 57.50 97 ASP A C 1
ATOM 794 O O . ASP A 1 97 ? -3.103 0.544 17.663 1.00 57.50 97 ASP A O 1
ATOM 798 N N . ARG A 1 98 ? -2.098 2.474 17.211 1.00 59.25 98 ARG A N 1
ATOM 799 C CA . ARG A 1 98 ? -1.754 2.727 18.623 1.00 59.25 98 ARG A CA 1
ATOM 800 C C . ARG A 1 98 ? -2.960 3.164 19.461 1.00 59.25 98 ARG A C 1
ATOM 802 O O . ARG A 1 98 ? -3.799 3.959 19.044 1.00 59.25 98 ARG A O 1
ATOM 809 N N . VAL A 1 99 ? -2.966 2.695 20.713 1.00 50.62 99 VAL A N 1
ATOM 810 C CA . VAL A 1 99 ? -4.008 2.966 21.718 1.00 50.62 99 VAL A CA 1
ATOM 811 C C . VAL A 1 99 ? -4.117 4.438 22.081 1.00 50.62 99 VAL A C 1
ATOM 813 O O . VAL A 1 99 ? -5.234 4.912 22.123 1.00 50.62 99 VAL A O 1
ATOM 816 N N . ASP A 1 100 ? -3.020 5.163 22.312 1.00 52.59 100 ASP A N 1
ATOM 817 C CA . ASP A 1 100 ? -3.043 6.616 22.524 1.00 52.59 100 ASP A CA 1
ATOM 818 C C . ASP A 1 100 ? -1.622 7.188 22.521 1.00 52.59 100 ASP A C 1
ATOM 820 O O . ASP A 1 100 ? -0.768 6.749 23.290 1.00 52.59 100 ASP A O 1
ATOM 824 N N . THR A 1 101 ? -1.376 8.168 21.650 1.00 59.91 101 THR A N 1
ATOM 825 C CA . THR A 1 101 ? -0.786 9.504 21.897 1.00 59.91 101 THR A CA 1
ATOM 826 C C . THR A 1 101 ? -0.230 10.018 20.576 1.00 59.91 101 THR A C 1
ATOM 828 O O . THR A 1 101 ? 0.763 9.496 20.069 1.00 59.91 101 THR A O 1
ATOM 831 N N . ILE A 1 102 ? -0.825 11.086 20.028 1.00 70.31 102 ILE A N 1
ATOM 832 C CA . ILE A 1 102 ? -0.054 11.939 19.122 1.00 70.31 102 ILE A CA 1
ATOM 833 C C . ILE A 1 102 ? 1.202 12.337 19.886 1.00 70.31 102 ILE A C 1
ATOM 835 O O . ILE A 1 102 ? 1.141 13.009 20.914 1.00 70.31 102 ILE A O 1
ATOM 839 N N . THR A 1 103 ? 2.344 11.910 19.371 1.00 77.06 103 THR A N 1
ATOM 840 C CA . THR A 1 103 ? 3.642 12.366 19.849 1.00 77.06 103 THR A CA 1
ATOM 841 C C . THR A 1 103 ? 4.109 13.538 18.997 1.00 77.06 103 THR A C 1
ATOM 843 O O . THR A 1 103 ? 3.617 13.756 17.882 1.00 77.06 103 THR A O 1
ATOM 846 N N . THR A 1 104 ? 5.128 14.246 19.474 1.00 81.00 104 THR A N 1
ATOM 847 C CA . THR A 1 104 ? 5.865 15.251 18.695 1.00 81.00 104 THR A CA 1
ATOM 848 C C . THR A 1 104 ? 6.461 14.692 17.395 1.00 81.00 104 THR A C 1
ATOM 850 O O . THR A 1 104 ? 6.789 15.472 16.505 1.00 81.00 104 THR A O 1
ATOM 853 N N . HIS A 1 105 ? 6.559 13.364 17.247 1.00 79.94 105 HIS A N 1
ATOM 854 C CA . HIS A 1 105 ? 7.078 12.690 16.054 1.00 79.94 105 HIS A CA 1
ATOM 855 C C . HIS A 1 105 ? 6.008 12.377 14.998 1.00 79.94 105 HIS A C 1
ATOM 857 O O . HIS A 1 105 ? 6.355 12.172 13.842 1.00 79.94 105 HIS A O 1
ATOM 863 N N . THR A 1 106 ? 4.714 12.413 15.338 1.00 80.88 106 THR A N 1
ATOM 864 C CA . THR A 1 106 ? 3.619 12.019 14.424 1.00 80.88 106 THR A CA 1
ATOM 865 C C . THR A 1 106 ? 3.651 12.794 13.103 1.00 80.88 106 THR A C 1
ATOM 867 O O . THR A 1 106 ? 3.708 12.206 12.026 1.00 80.88 106 THR A O 1
ATOM 870 N N . LEU A 1 107 ? 3.663 14.129 13.175 1.00 85.12 107 LEU A N 1
ATOM 871 C CA . LEU A 1 107 ? 3.696 14.988 11.990 1.00 85.12 107 LEU A CA 1
ATOM 872 C C . LEU A 1 107 ? 5.022 14.858 11.207 1.00 85.12 107 LEU A C 1
ATOM 874 O O . LEU A 1 107 ? 4.962 14.686 9.985 1.00 85.12 107 LEU A O 1
ATOM 878 N N . PRO A 1 108 ? 6.207 14.885 11.855 1.00 86.44 108 PRO A N 1
ATOM 879 C CA . PRO A 1 108 ? 7.468 14.559 11.192 1.00 86.44 108 PRO A CA 1
ATOM 880 C C . PRO A 1 108 ? 7.450 13.222 10.442 1.00 86.44 108 PRO A C 1
ATOM 882 O O . PRO A 1 108 ? 7.895 13.179 9.302 1.00 86.44 108 PRO A O 1
ATOM 885 N N . ASN A 1 109 ? 6.884 12.159 11.016 1.00 84.06 109 ASN A N 1
ATOM 886 C CA . ASN A 1 109 ? 6.832 10.842 10.374 1.00 84.06 109 ASN A CA 1
ATOM 887 C C . ASN A 1 109 ? 5.940 10.848 9.128 1.00 84.06 109 ASN A C 1
ATOM 889 O O . ASN A 1 109 ? 6.366 10.423 8.053 1.00 84.06 109 ASN A O 1
ATOM 893 N N . LEU A 1 110 ? 4.720 11.385 9.249 1.00 87.00 110 LEU A N 1
ATOM 894 C CA . LEU A 1 110 ? 3.773 11.490 8.134 1.00 87.00 110 LEU A CA 1
ATOM 895 C C . LEU A 1 110 ? 4.374 12.283 6.966 1.00 87.00 110 LEU A C 1
ATOM 897 O O . LEU A 1 110 ? 4.343 11.850 5.814 1.00 87.00 110 LEU A O 1
ATOM 901 N N . THR A 1 111 ? 4.976 13.433 7.267 1.00 89.81 111 THR A N 1
ATOM 902 C CA . THR A 1 111 ? 5.623 14.283 6.255 1.00 89.81 111 THR A CA 1
ATOM 903 C C . THR A 1 111 ? 6.894 13.658 5.687 1.00 89.81 111 THR A C 1
ATOM 905 O O . THR A 1 111 ? 7.188 13.834 4.505 1.00 89.81 111 THR A O 1
ATOM 908 N N . LYS A 1 112 ? 7.635 12.878 6.482 1.00 89.50 112 LYS A N 1
ATOM 909 C CA . LYS A 1 112 ? 8.842 12.185 6.027 1.00 89.50 112 LYS A CA 1
ATOM 910 C C . LYS A 1 112 ? 8.530 11.110 4.990 1.00 89.50 112 LYS A C 1
ATOM 912 O O . LYS A 1 112 ? 9.285 11.004 4.024 1.00 89.50 112 LYS A O 1
ATOM 917 N N . ILE A 1 113 ? 7.414 10.388 5.132 1.00 89.69 113 ILE A N 1
ATOM 918 C CA . ILE A 1 113 ? 6.937 9.441 4.110 1.00 89.69 113 ILE A CA 1
ATOM 919 C C . ILE A 1 113 ? 6.769 10.169 2.771 1.00 89.69 113 ILE A C 1
ATOM 921 O O . ILE A 1 113 ? 7.358 9.751 1.778 1.00 89.69 113 ILE A O 1
ATOM 925 N N . VAL A 1 114 ? 6.049 11.297 2.754 1.00 91.75 114 VAL A N 1
ATOM 926 C CA . VAL A 1 114 ? 5.845 12.104 1.535 1.00 91.75 114 VAL A CA 1
ATOM 927 C C . VAL A 1 114 ? 7.179 12.596 0.964 1.00 91.75 114 VAL A C 1
ATOM 929 O O . VAL A 1 114 ? 7.453 12.402 -0.216 1.00 91.75 114 VAL A O 1
ATOM 932 N N . ASN A 1 115 ? 8.059 13.141 1.808 1.00 92.75 115 ASN A N 1
ATOM 933 C CA . ASN A 1 115 ? 9.368 13.638 1.381 1.00 92.75 115 ASN A CA 1
ATOM 934 C C . ASN A 1 115 ? 10.241 12.550 0.725 1.00 92.75 115 ASN A C 1
ATOM 936 O O . ASN A 1 115 ? 10.936 12.829 -0.246 1.00 92.75 115 ASN A O 1
ATOM 940 N N . ILE A 1 116 ? 10.222 11.311 1.229 1.00 92.75 116 ILE A N 1
ATOM 941 C CA . ILE A 1 116 ? 10.975 10.194 0.629 1.00 92.75 116 ILE A CA 1
ATOM 942 C C . ILE A 1 116 ? 10.386 9.799 -0.730 1.00 92.75 116 ILE A C 1
ATOM 944 O O . ILE A 1 116 ? 11.134 9.538 -1.679 1.00 92.75 116 ILE A O 1
ATOM 948 N N . MET A 1 117 ? 9.055 9.799 -0.851 1.00 90.25 117 MET A N 1
ATOM 949 C CA . MET A 1 117 ? 8.386 9.580 -2.137 1.00 90.25 117 MET A CA 1
ATOM 950 C C . MET A 1 117 ? 8.798 10.638 -3.172 1.00 90.25 117 MET A C 1
ATOM 952 O O . MET A 1 117 ? 9.028 10.303 -4.334 1.00 90.25 117 MET A O 1
ATOM 956 N N . ASP A 1 118 ? 9.019 11.876 -2.728 1.00 90.88 118 ASP A N 1
ATOM 957 C CA . ASP A 1 118 ? 9.473 13.005 -3.553 1.00 90.88 118 ASP A CA 1
ATOM 958 C C . ASP A 1 118 ? 10.979 12.985 -3.871 1.00 90.88 118 ASP A C 1
ATOM 960 O O . ASP A 1 118 ? 11.493 13.885 -4.530 1.00 90.88 118 ASP A O 1
ATOM 964 N N . GLY A 1 119 ? 11.701 11.944 -3.444 1.00 89.75 119 GLY A N 1
ATOM 965 C CA . GLY A 1 119 ? 13.138 11.800 -3.692 1.00 89.75 119 GLY A CA 1
ATOM 966 C C . GLY A 1 119 ? 14.027 12.491 -2.660 1.00 89.75 119 GLY A C 1
ATOM 967 O O . GLY A 1 119 ? 15.238 12.573 -2.857 1.00 89.75 119 GLY A O 1
ATOM 968 N N . GLY A 1 120 ? 13.453 12.959 -1.552 1.00 90.00 120 GLY A N 1
ATOM 969 C CA . GLY A 1 120 ? 14.206 13.441 -0.402 1.00 90.00 120 GLY A CA 1
ATOM 970 C C . GLY A 1 120 ? 14.990 12.332 0.311 1.00 90.00 120 GLY A C 1
ATOM 971 O O . GLY A 1 1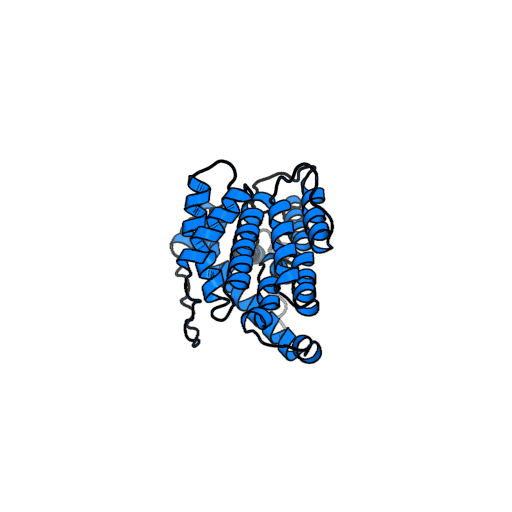20 ? 14.822 11.138 0.055 1.00 90.00 120 GLY A O 1
ATOM 972 N N . SER A 1 121 ? 15.864 12.733 1.235 1.00 85.56 121 SER A N 1
ATOM 973 C CA . SER A 1 121 ? 16.734 11.820 1.980 1.00 85.56 121 SER A CA 1
ATOM 974 C C . SER A 1 121 ? 16.120 11.307 3.287 1.00 85.56 121 SER A C 1
ATOM 976 O O . SER A 1 121 ? 15.230 11.920 3.898 1.00 85.56 121 SER A O 1
ATOM 978 N N . VAL A 1 122 ? 16.666 10.177 3.739 1.00 85.88 122 VAL A N 1
ATOM 979 C CA . VAL A 1 122 ? 16.492 9.659 5.098 1.00 85.88 122 VAL A CA 1
ATOM 980 C C . VAL A 1 122 ? 17.216 10.593 6.077 1.00 85.88 122 VAL A C 1
ATOM 982 O O . VAL A 1 122 ? 18.266 11.153 5.755 1.00 85.88 122 VAL A O 1
ATOM 985 N N . GLY A 1 123 ? 16.616 10.822 7.247 1.00 77.81 123 GLY A N 1
ATOM 986 C CA . GLY A 1 123 ? 17.255 11.578 8.328 1.00 77.81 123 GLY A CA 1
ATOM 987 C C . GLY A 1 123 ? 18.369 10.777 9.020 1.00 77.81 123 GLY A C 1
ATOM 988 O O . GLY A 1 123 ? 18.545 9.600 8.722 1.00 77.81 123 GLY A O 1
ATOM 989 N N . PRO A 1 124 ? 19.112 11.391 9.956 1.00 69.88 124 PRO A N 1
ATOM 990 C CA . PRO A 1 124 ? 20.220 10.725 10.647 1.00 69.88 124 PRO A CA 1
ATOM 991 C C . PRO A 1 124 ? 19.778 9.566 11.559 1.00 69.88 124 PRO A C 1
ATOM 993 O O . PRO A 1 124 ? 20.575 8.672 11.814 1.00 69.88 124 PRO A O 1
ATOM 996 N N . GLU A 1 125 ? 18.525 9.562 12.022 1.00 72.31 125 GLU A N 1
ATOM 997 C CA . GLU A 1 125 ? 17.974 8.544 12.926 1.00 72.31 125 GLU A CA 1
ATOM 998 C C . GLU A 1 125 ? 16.582 8.108 12.428 1.00 72.31 125 GLU A C 1
ATOM 1000 O O . GLU A 1 125 ? 15.578 8.699 12.832 1.00 72.31 125 GLU A O 1
ATOM 1005 N N . PRO A 1 126 ? 16.492 7.149 11.485 1.00 73.38 126 PRO A N 1
ATOM 1006 C CA . PRO A 1 126 ? 15.212 6.574 11.076 1.00 73.38 126 PRO A CA 1
ATOM 1007 C C . PRO A 1 126 ? 14.639 5.718 12.215 1.00 73.38 126 PRO A C 1
ATOM 1009 O O . PRO A 1 126 ? 15.348 4.899 12.797 1.00 73.38 126 PRO A O 1
ATOM 1012 N N . ILE A 1 127 ? 13.365 5.921 12.550 1.00 69.75 127 ILE A N 1
ATOM 1013 C CA . ILE A 1 127 ? 12.690 5.239 13.672 1.00 69.75 127 ILE A CA 1
ATOM 1014 C C . ILE A 1 127 ? 11.552 4.338 13.166 1.00 69.75 127 ILE A C 1
ATOM 1016 O O . ILE A 1 127 ? 11.184 3.371 13.830 1.00 69.75 127 ILE A O 1
ATOM 1020 N N . TYR A 1 128 ? 11.000 4.620 11.983 1.00 71.69 128 TYR A N 1
ATOM 1021 C CA . TYR A 1 128 ? 9.759 4.024 11.481 1.00 71.69 128 TYR A CA 1
ATOM 1022 C C . TYR A 1 128 ? 9.908 3.468 10.057 1.00 71.69 128 TYR A C 1
ATOM 1024 O O . TYR A 1 128 ? 8.995 3.553 9.229 1.00 71.69 128 TYR A O 1
ATOM 1032 N N . GLY A 1 129 ? 11.080 2.905 9.752 1.00 82.56 129 GLY A N 1
ATOM 1033 C CA . GLY A 1 129 ? 11.364 2.273 8.461 1.00 82.56 129 GLY A CA 1
ATOM 1034 C C . GLY A 1 129 ? 11.435 3.270 7.302 1.00 82.56 129 GLY A C 1
ATOM 1035 O O . GLY A 1 129 ? 10.969 2.986 6.191 1.00 82.56 129 GLY A O 1
ATOM 1036 N N . GLU A 1 130 ? 11.938 4.479 7.548 1.00 88.19 130 GLU A N 1
ATOM 1037 C CA . GLU A 1 130 ? 12.203 5.480 6.512 1.00 88.19 130 GLU A CA 1
ATOM 1038 C C . GLU A 1 130 ? 13.287 5.023 5.531 1.00 88.19 130 GLU A C 1
ATOM 1040 O O . GLU A 1 130 ? 13.166 5.222 4.323 1.00 88.19 130 GLU A O 1
ATOM 1045 N N . ASP A 1 131 ? 14.332 4.385 6.045 1.00 91.06 131 ASP A N 1
ATOM 1046 C CA . ASP A 1 131 ? 15.400 3.760 5.269 1.00 91.06 131 ASP A CA 1
ATOM 1047 C C . ASP A 1 131 ? 14.865 2.622 4.388 1.00 91.06 131 ASP A C 1
ATOM 1049 O O . ASP A 1 131 ? 15.197 2.547 3.203 1.00 91.06 131 ASP A O 1
ATOM 1053 N N . ALA A 1 132 ? 13.947 1.821 4.927 1.00 93.38 132 ALA A N 1
ATOM 1054 C CA . ALA A 1 132 ? 13.242 0.780 4.194 1.00 93.38 132 ALA A CA 1
ATOM 1055 C C . ALA A 1 132 ? 12.398 1.364 3.045 1.00 93.38 132 ALA A C 1
ATOM 1057 O O . ALA A 1 132 ? 12.447 0.872 1.916 1.00 93.38 132 ALA A O 1
ATOM 1058 N N . LEU A 1 133 ? 11.661 2.463 3.290 1.00 94.06 133 LEU A N 1
ATOM 1059 C CA . LEU A 1 133 ? 10.910 3.154 2.228 1.00 94.06 133 LEU A CA 1
ATOM 1060 C C . LEU A 1 133 ? 11.839 3.690 1.144 1.00 94.06 133 LEU A C 1
ATOM 1062 O O . LEU A 1 133 ? 11.537 3.594 -0.044 1.00 94.06 133 LEU A O 1
ATOM 1066 N N . TYR A 1 134 ? 12.950 4.293 1.560 1.00 95.12 134 TYR A N 1
ATOM 1067 C CA . TYR A 1 134 ? 13.920 4.867 0.646 1.00 95.12 134 TYR A CA 1
ATOM 1068 C C . TYR A 1 134 ? 14.517 3.793 -0.269 1.00 95.12 134 TYR A C 1
ATOM 1070 O O . TYR A 1 134 ? 14.596 4.005 -1.483 1.00 95.12 134 TYR A O 1
ATOM 1078 N N . ASP A 1 135 ? 14.862 2.623 0.277 1.00 96.50 135 ASP A N 1
ATOM 1079 C CA . ASP A 1 135 ? 15.328 1.484 -0.514 1.00 96.50 135 ASP A CA 1
ATOM 1080 C C . ASP A 1 135 ? 14.259 0.970 -1.495 1.00 96.50 135 ASP A C 1
ATOM 1082 O O . ASP A 1 135 ? 14.562 0.789 -2.677 1.00 96.50 135 ASP A O 1
ATOM 1086 N N . ILE A 1 136 ? 13.002 0.826 -1.059 1.00 97.19 136 ILE A N 1
ATOM 1087 C CA . ILE A 1 136 ? 11.879 0.457 -1.941 1.00 97.19 136 ILE A CA 1
ATOM 1088 C C . ILE A 1 136 ? 11.752 1.454 -3.099 1.00 97.19 136 ILE A C 1
ATOM 1090 O O . ILE A 1 136 ? 11.723 1.057 -4.264 1.00 97.19 136 ILE A O 1
ATOM 1094 N N . CYS A 1 137 ? 11.736 2.757 -2.809 1.00 97.00 137 CYS A N 1
ATOM 1095 C CA . CYS A 1 137 ? 11.649 3.798 -3.832 1.00 97.00 137 CYS A CA 1
ATOM 1096 C C . CYS A 1 137 ? 12.843 3.762 -4.793 1.00 97.00 137 CYS A C 1
ATOM 1098 O O . CYS A 1 137 ? 12.681 3.959 -5.997 1.00 97.00 137 CYS A O 1
ATOM 1100 N N . ARG A 1 138 ? 14.053 3.499 -4.288 1.00 96.94 138 ARG A N 1
ATOM 1101 C CA . ARG A 1 138 ? 15.255 3.323 -5.114 1.00 96.94 138 ARG A CA 1
ATOM 1102 C C . ARG A 1 138 ? 15.111 2.120 -6.049 1.00 96.94 138 ARG A C 1
ATOM 1104 O O . ARG A 1 138 ? 15.409 2.248 -7.234 1.00 96.94 138 ARG A O 1
ATOM 1111 N N . ARG A 1 139 ? 14.635 0.976 -5.551 1.00 97.94 139 ARG A N 1
ATOM 1112 C CA . ARG A 1 139 ? 14.415 -0.236 -6.356 1.00 97.94 139 ARG A CA 1
ATOM 1113 C C . ARG A 1 139 ? 13.309 -0.059 -7.386 1.00 97.94 139 ARG A C 1
ATOM 1115 O O . ARG A 1 139 ? 13.529 -0.376 -8.552 1.00 97.94 139 ARG A O 1
ATOM 1122 N N . PHE A 1 140 ? 12.176 0.531 -7.018 1.00 97.62 140 PHE A N 1
ATOM 1123 C CA . PHE A 1 140 ? 11.112 0.829 -7.975 1.00 97.62 140 PHE A CA 1
ATOM 1124 C C . PHE A 1 140 ? 11.565 1.773 -9.091 1.00 97.62 140 PHE A C 1
ATOM 1126 O O . PHE A 1 140 ? 11.261 1.496 -10.246 1.00 97.62 140 PHE A O 1
ATOM 1133 N N . ARG A 1 141 ? 12.373 2.804 -8.812 1.00 96.56 141 ARG A N 1
ATOM 1134 C CA . ARG A 1 141 ? 12.943 3.665 -9.870 1.00 96.56 141 ARG A CA 1
ATOM 1135 C C . ARG A 1 141 ? 13.838 2.917 -10.866 1.00 96.56 141 ARG A C 1
ATOM 1137 O O . ARG A 1 141 ? 13.975 3.367 -11.997 1.00 96.56 141 ARG A O 1
ATOM 1144 N N . MET A 1 142 ? 14.456 1.805 -10.463 1.00 97.06 142 MET A N 1
ATOM 1145 C CA . MET A 1 142 ? 15.253 0.957 -11.364 1.00 97.06 142 MET A CA 1
ATOM 1146 C C . MET A 1 142 ? 14.398 -0.056 -12.138 1.00 97.06 142 MET A C 1
ATOM 1148 O O . MET A 1 142 ? 14.793 -0.491 -13.217 1.00 97.06 142 MET A O 1
ATOM 1152 N N . LEU A 1 143 ? 13.262 -0.474 -11.574 1.00 97.00 143 LEU A N 1
ATOM 1153 C CA . LEU A 1 143 ? 12.445 -1.578 -12.091 1.00 97.00 143 LEU A CA 1
ATOM 1154 C C . LEU A 1 143 ? 11.231 -1.123 -12.907 1.00 97.00 143 LEU A C 1
ATOM 1156 O O . LEU A 1 143 ? 10.726 -1.908 -13.713 1.00 97.00 143 LEU A O 1
ATOM 1160 N N . LEU A 1 144 ? 10.766 0.105 -12.686 1.00 95.88 144 LEU A N 1
ATOM 1161 C CA . LEU A 1 144 ? 9.589 0.701 -13.312 1.00 95.88 144 LEU A CA 1
ATOM 1162 C C . LEU A 1 144 ? 9.997 1.778 -14.322 1.00 95.88 144 LEU A C 1
ATOM 1164 O O . LEU A 1 144 ? 11.035 2.424 -14.184 1.00 95.88 144 LEU A O 1
ATOM 1168 N N . SER A 1 145 ? 9.141 2.024 -15.314 1.00 94.25 145 SER A N 1
ATOM 1169 C CA . SER A 1 145 ? 9.233 3.261 -16.099 1.00 94.25 145 SER A CA 1
ATOM 1170 C C . SER A 1 145 ? 8.919 4.486 -15.229 1.00 94.25 145 SER A C 1
ATOM 1172 O O . SER A 1 145 ? 8.261 4.370 -14.193 1.00 94.25 145 SER A O 1
ATOM 1174 N N . GLY A 1 146 ? 9.339 5.679 -15.669 1.00 93.19 146 GLY A N 1
ATOM 1175 C CA . GLY A 1 146 ? 9.037 6.926 -14.954 1.00 93.19 146 GLY A CA 1
ATOM 1176 C C . GLY A 1 146 ? 7.535 7.132 -14.735 1.00 93.19 146 GLY A C 1
ATOM 1177 O O . GLY A 1 146 ? 7.114 7.451 -13.632 1.00 93.19 146 GLY A O 1
ATOM 1178 N N . GLU A 1 147 ? 6.721 6.845 -15.751 1.00 93.25 147 GLU A N 1
ATOM 1179 C CA . GLU A 1 147 ? 5.258 6.931 -15.675 1.00 93.25 147 GLU A CA 1
ATOM 1180 C C . GLU A 1 147 ? 4.667 5.953 -14.642 1.00 93.25 147 GLU A C 1
ATOM 1182 O O . GLU A 1 147 ? 3.831 6.335 -13.825 1.00 93.25 147 GLU A O 1
ATOM 1187 N N . GLN A 1 148 ? 5.119 4.695 -14.625 1.00 95.06 148 GLN A N 1
ATOM 1188 C CA . GLN A 1 148 ? 4.658 3.696 -13.650 1.00 95.06 148 GLN A CA 1
ATOM 1189 C C . GLN A 1 148 ? 5.042 4.077 -12.218 1.00 95.06 148 GLN A C 1
ATOM 1191 O O . GLN A 1 148 ? 4.220 3.975 -11.304 1.00 95.06 148 GLN A O 1
ATOM 1196 N N . PHE A 1 149 ? 6.275 4.551 -12.022 1.00 95.88 149 PHE A N 1
ATOM 1197 C CA . PHE A 1 149 ? 6.725 5.016 -10.716 1.00 95.88 149 PHE A CA 1
ATOM 1198 C C . PHE A 1 149 ? 5.925 6.237 -10.246 1.00 95.88 149 PHE A C 1
ATOM 1200 O O . PHE A 1 149 ? 5.468 6.255 -9.104 1.00 95.88 149 PHE A O 1
ATOM 1207 N N . GLU A 1 150 ? 5.672 7.214 -11.120 1.00 94.25 150 GLU A N 1
ATOM 1208 C CA . GLU A 1 150 ? 4.864 8.385 -10.768 1.00 94.25 150 GLU A CA 1
ATOM 1209 C C . GLU A 1 150 ? 3.411 8.020 -10.446 1.00 94.25 150 GLU A C 1
ATOM 1211 O O . GLU A 1 150 ? 2.866 8.522 -9.463 1.00 94.25 150 GLU A O 1
ATOM 1216 N N . ARG A 1 151 ? 2.784 7.091 -11.183 1.00 94.69 151 ARG A N 1
ATOM 1217 C CA . ARG A 1 151 ? 1.435 6.591 -10.849 1.00 94.69 151 ARG A CA 1
ATOM 1218 C C . ARG A 1 151 ? 1.385 5.984 -9.448 1.00 94.69 151 ARG A C 1
ATOM 1220 O O . ARG A 1 151 ? 0.444 6.265 -8.705 1.00 94.69 151 ARG A O 1
ATOM 1227 N N . PHE A 1 152 ? 2.380 5.172 -9.088 1.00 95.75 152 PHE A N 1
ATOM 1228 C CA . PHE A 1 152 ? 2.513 4.587 -7.751 1.00 95.75 152 PHE A CA 1
ATOM 1229 C C . PHE A 1 152 ? 2.696 5.670 -6.680 1.00 95.75 152 PHE A C 1
ATOM 1231 O O . PHE A 1 152 ? 1.970 5.703 -5.683 1.00 95.75 152 PHE A O 1
ATOM 1238 N N . VAL A 1 153 ? 3.625 6.598 -6.909 1.00 95.44 153 VAL A N 1
ATOM 1239 C CA . VAL A 1 153 ? 3.943 7.678 -5.974 1.00 95.44 153 VAL A CA 1
ATOM 1240 C C . VAL A 1 153 ? 2.736 8.587 -5.736 1.00 95.44 153 VAL A C 1
ATOM 1242 O O . VAL A 1 153 ? 2.409 8.877 -4.585 1.00 95.44 153 VAL A O 1
ATOM 1245 N N . GLN A 1 154 ? 2.035 9.003 -6.794 1.00 92.75 154 GLN A N 1
ATOM 1246 C CA . GLN A 1 154 ? 0.883 9.903 -6.701 1.00 92.75 154 GLN A CA 1
ATOM 1247 C C . GLN A 1 154 ? -0.216 9.359 -5.786 1.00 92.75 154 GLN A C 1
ATOM 1249 O O . GLN A 1 154 ? -0.781 10.113 -4.995 1.00 92.75 154 GLN A O 1
ATOM 1254 N N . VAL A 1 155 ? -0.516 8.060 -5.865 1.00 92.50 155 VAL A N 1
ATOM 1255 C CA . VAL A 1 155 ? -1.546 7.463 -5.006 1.00 92.50 155 VAL A CA 1
ATOM 1256 C C . VAL A 1 155 ? -1.036 7.193 -3.593 1.00 92.50 155 VAL A C 1
ATOM 1258 O O . VAL A 1 155 ? -1.792 7.390 -2.646 1.00 92.50 155 VAL A O 1
ATOM 1261 N N . PHE A 1 156 ? 0.229 6.797 -3.420 1.00 93.75 156 PHE A N 1
ATOM 1262 C CA . PHE A 1 156 ? 0.774 6.502 -2.091 1.00 93.75 156 PHE A CA 1
ATOM 1263 C C . PHE A 1 156 ? 1.025 7.765 -1.254 1.00 93.75 156 PHE A C 1
ATOM 1265 O O . PHE A 1 156 ? 0.866 7.730 -0.039 1.00 93.75 156 PHE A O 1
ATOM 1272 N N . ARG A 1 157 ? 1.306 8.919 -1.881 1.00 92.12 157 ARG A N 1
ATOM 1273 C CA . ARG A 1 157 ? 1.386 10.228 -1.194 1.00 92.12 157 ARG A CA 1
ATOM 1274 C C . ARG A 1 157 ? 0.114 10.590 -0.422 1.00 92.12 157 ARG A C 1
ATOM 1276 O O . ARG A 1 157 ? 0.187 11.336 0.549 1.00 92.12 157 ARG A O 1
ATOM 1283 N N . MET A 1 158 ? -1.043 10.079 -0.845 1.00 92.69 158 MET A N 1
ATOM 1284 C CA . MET A 1 158 ? -2.312 10.335 -0.160 1.00 92.69 158 MET A CA 1
ATOM 1285 C C . MET A 1 158 ? -2.432 9.574 1.159 1.00 92.69 158 MET A C 1
ATOM 1287 O O . MET A 1 158 ? -3.197 10.000 2.022 1.00 92.69 158 MET A O 1
ATOM 1291 N N . TRP A 1 159 ? -1.681 8.484 1.330 1.00 90.31 159 TRP A N 1
ATOM 1292 C CA . TRP A 1 159 ? -1.784 7.625 2.502 1.00 90.31 159 TRP A CA 1
ATOM 1293 C C . TRP A 1 159 ? -1.498 8.387 3.811 1.00 90.31 159 TRP A C 1
ATOM 1295 O O . TRP A 1 159 ? -2.420 8.484 4.619 1.00 90.31 159 TRP A O 1
ATOM 1305 N N . PRO A 1 160 ? -0.350 9.081 3.994 1.00 89.69 160 PRO A N 1
ATOM 1306 C CA . PRO A 1 160 ? -0.085 9.839 5.223 1.00 89.69 160 PRO A CA 1
ATOM 1307 C C . PRO A 1 160 ? -1.133 10.912 5.549 1.00 89.69 160 PRO A C 1
ATOM 1309 O O . PRO A 1 160 ? -1.454 11.143 6.713 1.00 89.69 160 PRO A O 1
ATOM 1312 N N . ALA A 1 161 ? -1.677 11.586 4.531 1.00 90.44 161 ALA A N 1
ATOM 1313 C CA . ALA A 1 161 ? -2.691 12.617 4.739 1.00 90.44 161 ALA A CA 1
ATOM 1314 C C . ALA A 1 161 ? -4.009 12.019 5.253 1.00 90.44 161 ALA A C 1
ATOM 1316 O O . ALA A 1 161 ? -4.651 12.594 6.130 1.00 90.44 161 ALA A O 1
ATOM 1317 N N . MET A 1 162 ? -4.403 10.863 4.717 1.00 91.50 162 MET A N 1
ATOM 1318 C CA . MET A 1 162 ? -5.651 10.193 5.081 1.00 91.50 162 MET A CA 1
ATOM 1319 C C . MET A 1 162 ? -5.530 9.495 6.436 1.00 91.50 162 MET A C 1
ATOM 1321 O O . MET A 1 162 ? -6.467 9.574 7.226 1.00 91.50 162 MET A O 1
ATOM 1325 N N . GLU A 1 163 ? -4.357 8.950 6.766 1.00 86.44 163 GLU A N 1
ATOM 1326 C CA . GLU A 1 163 ? -4.053 8.499 8.129 1.00 86.44 163 GLU A CA 1
ATOM 1327 C C . GLU A 1 163 ? -4.110 9.647 9.142 1.00 86.44 163 GLU A C 1
ATOM 1329 O O . GLU A 1 163 ? -4.705 9.517 10.210 1.00 86.44 163 GLU A O 1
ATOM 1334 N N . GLY A 1 164 ? -3.598 10.828 8.785 1.00 87.38 164 GLY A N 1
ATOM 1335 C CA . GLY A 1 164 ? -3.743 12.029 9.612 1.00 87.38 164 GLY A CA 1
ATOM 1336 C C . GLY A 1 164 ? -5.206 12.381 9.923 1.00 87.38 164 GLY A C 1
ATOM 1337 O O . GLY A 1 164 ? -5.514 12.786 11.045 1.00 87.38 164 GLY A O 1
ATOM 1338 N N . LEU A 1 165 ? -6.122 12.187 8.965 1.00 88.12 165 LEU A N 1
ATOM 1339 C CA . LEU A 1 165 ? -7.560 12.378 9.187 1.00 88.12 165 LEU A CA 1
ATOM 1340 C C . LEU A 1 165 ? -8.164 11.293 10.091 1.00 88.12 165 LEU A C 1
ATOM 1342 O O . LEU A 1 165 ? -9.013 11.617 10.921 1.00 88.12 165 LEU A O 1
ATOM 1346 N N . GLN A 1 166 ? -7.713 10.036 9.986 1.00 83.56 166 GLN A N 1
ATOM 1347 C CA . GLN A 1 166 ? -8.115 8.971 10.918 1.00 83.56 166 GLN A CA 1
ATOM 1348 C C . GLN A 1 166 ? -7.715 9.311 12.354 1.00 83.56 166 GLN A C 1
ATOM 1350 O O . GLN A 1 166 ? -8.550 9.265 13.258 1.00 83.56 166 GLN A O 1
ATOM 1355 N N . ILE A 1 167 ? -6.467 9.744 12.546 1.00 82.94 167 ILE A N 1
ATOM 1356 C CA . ILE A 1 167 ? -5.952 10.176 13.848 1.00 82.94 167 ILE A CA 1
ATOM 1357 C C . ILE A 1 167 ? -6.765 11.363 14.392 1.00 82.94 167 ILE A C 1
ATOM 1359 O O . ILE A 1 167 ? -7.089 11.404 15.579 1.00 82.94 167 ILE A O 1
ATOM 1363 N N . LEU A 1 168 ? -7.123 12.334 13.544 1.00 84.56 168 LEU A N 1
ATOM 1364 C CA . LEU A 1 168 ? -7.931 13.482 13.965 1.00 84.56 168 LEU A CA 1
ATOM 1365 C C . LEU A 1 168 ? -9.339 13.062 14.411 1.00 84.56 168 LEU A C 1
ATOM 1367 O O . LEU A 1 168 ? -9.818 13.543 15.440 1.00 84.56 168 LEU A O 1
ATOM 1371 N N . ASN A 1 169 ? -9.984 12.157 13.670 1.00 83.81 169 ASN A N 1
ATOM 1372 C CA . ASN A 1 169 ? -11.285 11.599 14.043 1.00 83.81 169 ASN A CA 1
ATOM 1373 C C . ASN A 1 169 ? -11.226 10.889 15.390 1.00 83.81 169 ASN A C 1
ATOM 1375 O O . ASN A 1 169 ? -12.099 11.110 16.235 1.00 83.81 169 ASN A O 1
ATOM 1379 N N . HIS A 1 170 ? -10.159 10.117 15.609 1.00 79.19 170 HIS A N 1
ATOM 1380 C CA . HIS A 1 170 ? -9.893 9.486 16.894 1.00 79.19 170 HIS A CA 1
ATOM 1381 C C . HIS A 1 170 ? -9.812 10.517 18.031 1.00 79.19 170 HIS A C 1
ATOM 1383 O O . HIS A 1 170 ? -10.600 10.453 18.972 1.00 79.19 170 HIS A O 1
ATOM 1389 N N . ILE A 1 171 ? -8.937 11.523 17.928 1.00 81.06 171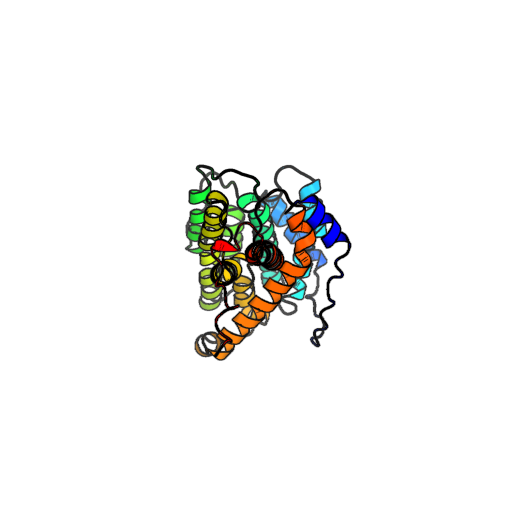 ILE A N 1
ATOM 1390 C CA . ILE A 1 171 ? -8.762 12.531 18.995 1.00 81.06 171 ILE A CA 1
ATOM 1391 C C . ILE A 1 171 ? -10.064 13.257 19.329 1.00 81.06 171 ILE A C 1
ATOM 1393 O O . ILE A 1 171 ? -10.315 13.602 20.483 1.00 81.06 171 ILE A O 1
ATOM 1397 N N . GLN A 1 172 ? -10.895 13.511 18.321 1.00 83.94 172 GLN A N 1
ATOM 1398 C CA . GLN A 1 172 ? -12.183 14.172 18.506 1.00 83.94 172 GLN A CA 1
ATOM 1399 C C . GLN A 1 172 ? -13.259 13.250 19.099 1.00 83.94 172 GLN A C 1
ATOM 1401 O O . GLN A 1 172 ? -14.378 13.706 19.333 1.00 83.94 172 GLN A O 1
ATOM 1406 N N . GLY A 1 173 ? -12.961 11.963 19.312 1.00 78.88 173 GLY A N 1
ATOM 1407 C CA . GLY A 1 173 ? -13.935 10.953 19.722 1.00 78.88 173 GLY A CA 1
ATOM 1408 C C . GLY A 1 173 ? -15.073 10.803 18.712 1.00 78.88 173 GLY A C 1
ATOM 1409 O O . GLY A 1 173 ? -16.191 10.438 19.082 1.00 78.88 173 GLY A O 1
ATOM 1410 N N . ARG A 1 174 ? -14.821 11.152 17.444 1.00 78.75 174 ARG A N 1
ATOM 1411 C CA . ARG A 1 174 ? -15.841 11.251 16.406 1.00 78.75 174 ARG A CA 1
ATOM 1412 C C . ARG A 1 174 ? -15.743 10.064 15.468 1.00 78.75 174 ARG A C 1
ATOM 1414 O O . ARG A 1 174 ? -14.687 9.751 14.931 1.00 78.75 174 ARG A O 1
ATOM 1421 N N . GLN A 1 175 ? -16.887 9.452 15.202 1.00 72.75 175 GLN A N 1
ATOM 1422 C CA . GLN A 1 175 ? -16.992 8.461 14.143 1.00 72.75 175 GLN A CA 1
ATOM 1423 C C . GLN A 1 175 ? -17.177 9.146 12.791 1.00 72.75 175 GLN A C 1
ATOM 1425 O O . GLN A 1 175 ? -17.966 10.089 12.662 1.00 72.75 175 GLN A O 1
ATOM 1430 N N . ALA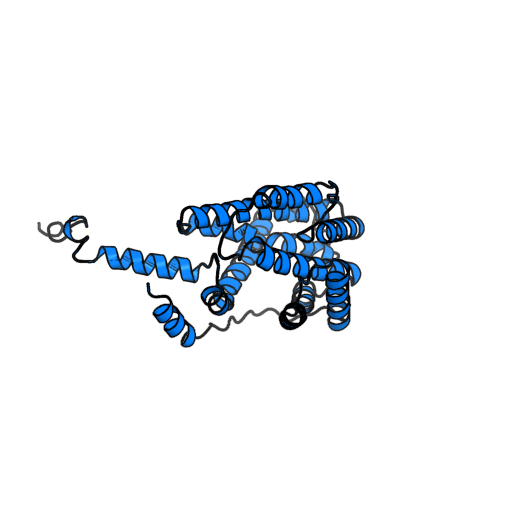 A 1 176 ? -16.448 8.662 11.789 1.00 79.38 176 ALA A N 1
ATOM 1431 C CA . ALA A 1 176 ? -16.625 9.106 10.418 1.00 79.38 176 ALA A CA 1
ATOM 1432 C C . ALA A 1 176 ? -18.023 8.714 9.917 1.00 79.38 176 ALA A C 1
ATOM 1434 O O . ALA A 1 176 ? -18.482 7.592 10.137 1.00 79.38 176 ALA A O 1
ATOM 1435 N N . GLY A 1 177 ? -18.702 9.634 9.229 1.00 81.19 177 GLY A N 1
ATOM 1436 C CA . GLY A 1 177 ? -19.910 9.284 8.473 1.00 81.19 177 GLY A CA 1
ATOM 1437 C C . GLY A 1 177 ? -19.568 8.383 7.279 1.00 81.19 177 GLY A C 1
ATOM 1438 O O . GLY A 1 177 ? -18.406 8.286 6.901 1.00 81.19 177 GLY A O 1
ATOM 1439 N N . ILE A 1 178 ? -20.566 7.763 6.639 1.00 81.56 178 ILE A N 1
ATOM 1440 C CA . ILE A 1 178 ? -20.342 6.826 5.515 1.00 81.56 178 ILE A CA 1
ATOM 1441 C C . ILE A 1 178 ? -19.533 7.471 4.376 1.00 81.56 178 ILE A C 1
ATOM 1443 O O . ILE A 1 178 ? -18.580 6.875 3.881 1.00 81.56 178 ILE A O 1
ATOM 1447 N N . GLU A 1 179 ? -19.870 8.701 3.982 1.00 85.12 179 GLU A N 1
ATOM 1448 C CA . GLU A 1 179 ? -19.150 9.406 2.910 1.00 85.12 179 GLU A CA 1
ATOM 1449 C C . GLU A 1 179 ? -17.697 9.704 3.281 1.00 85.12 179 GLU A C 1
ATOM 1451 O O . GLU A 1 179 ? -16.780 9.504 2.487 1.00 85.12 179 GLU A O 1
ATOM 1456 N N . GLU A 1 180 ? -17.475 10.136 4.518 1.00 87.75 180 GLU A N 1
ATOM 1457 C CA . GLU A 1 180 ? -16.139 10.407 5.032 1.00 87.75 180 GLU A CA 1
ATOM 1458 C C . GLU A 1 180 ? -15.309 9.124 5.134 1.00 87.75 180 GLU A C 1
ATOM 1460 O O . GLU A 1 180 ? -14.168 9.089 4.673 1.00 87.75 180 GLU A O 1
ATOM 1465 N N . TYR A 1 181 ? -15.905 8.056 5.667 1.00 87.31 181 TYR A N 1
ATOM 1466 C CA . TYR A 1 181 ? -15.313 6.728 5.723 1.00 87.31 181 TYR A CA 1
ATOM 1467 C C . TYR A 1 181 ? -14.875 6.272 4.329 1.00 87.31 181 TYR A C 1
ATOM 1469 O O . TYR A 1 181 ? -13.718 5.911 4.137 1.00 87.31 181 TYR A O 1
ATOM 1477 N N . ASN A 1 182 ? -15.756 6.371 3.331 1.00 87.69 182 ASN A N 1
ATOM 1478 C CA . ASN A 1 182 ? -15.462 5.972 1.954 1.00 87.69 182 ASN A CA 1
ATOM 1479 C C . ASN A 1 182 ? -14.292 6.759 1.340 1.00 87.69 182 ASN A C 1
ATOM 1481 O O . ASN A 1 182 ? -13.527 6.209 0.540 1.00 87.69 182 ASN A O 1
ATOM 1485 N N . VAL A 1 183 ? -14.153 8.045 1.675 1.00 90.12 183 VAL A N 1
ATOM 1486 C CA . VAL A 1 183 ? -13.046 8.889 1.199 1.00 90.12 183 VAL A CA 1
ATOM 1487 C C . VAL A 1 183 ? -11.735 8.520 1.885 1.00 90.12 183 VAL A C 1
ATOM 1489 O O . VAL A 1 183 ? -10.733 8.349 1.195 1.00 90.12 183 VAL A O 1
ATOM 1492 N N . ILE A 1 184 ? -11.743 8.363 3.207 1.00 90.19 184 ILE A N 1
ATOM 1493 C CA . ILE A 1 184 ? -10.558 8.005 3.993 1.00 90.19 184 ILE A CA 1
ATOM 1494 C C . ILE A 1 184 ? -10.090 6.590 3.622 1.00 90.19 184 ILE A C 1
ATOM 1496 O O . ILE A 1 184 ? -8.963 6.404 3.157 1.00 90.19 184 ILE A O 1
ATOM 1500 N N . ARG A 1 185 ? -10.989 5.601 3.718 1.00 89.81 185 ARG A N 1
ATOM 1501 C CA . ARG A 1 185 ? -10.703 4.174 3.495 1.00 89.81 185 ARG A CA 1
ATOM 1502 C C . ARG A 1 185 ? -10.094 3.908 2.125 1.00 89.81 185 ARG A C 1
ATOM 1504 O O . ARG A 1 185 ? -9.181 3.099 1.967 1.00 89.81 185 ARG A O 1
ATOM 1511 N N . ARG A 1 186 ? -10.544 4.654 1.118 1.00 90.75 186 ARG A N 1
ATOM 1512 C CA . ARG A 1 186 ? -10.049 4.577 -0.260 1.00 90.75 186 ARG A CA 1
ATOM 1513 C C . ARG A 1 186 ? -8.532 4.717 -0.389 1.00 90.75 186 ARG A C 1
ATOM 1515 O O . ARG A 1 186 ? -7.967 4.171 -1.335 1.00 90.75 186 ARG A O 1
ATOM 1522 N N . TYR A 1 187 ? -7.896 5.456 0.509 1.00 91.38 187 TYR A N 1
ATOM 1523 C CA . TYR A 1 187 ? -6.461 5.724 0.472 1.00 91.38 187 TYR A CA 1
ATOM 1524 C C . TYR A 1 187 ? -5.702 5.078 1.634 1.00 91.38 187 TYR A C 1
ATOM 1526 O O . TYR A 1 187 ? -4.491 4.921 1.520 1.00 91.38 187 TYR A O 1
ATOM 1534 N N . THR A 1 188 ? -6.394 4.663 2.698 1.00 88.69 188 THR A N 1
ATOM 1535 C CA . THR A 1 188 ? -5.785 3.992 3.860 1.00 88.69 188 THR A CA 1
ATOM 1536 C C . THR A 1 188 ? -5.629 2.486 3.667 1.00 88.69 188 THR A C 1
ATOM 1538 O O . THR A 1 188 ? -4.769 1.865 4.265 1.00 88.69 188 THR A O 1
ATOM 1541 N N . THR A 1 189 ? -6.362 1.883 2.726 1.00 86.69 189 THR A N 1
ATOM 1542 C CA . THR A 1 189 ? -6.271 0.432 2.444 1.00 86.69 189 THR A CA 1
ATOM 1543 C C . THR A 1 189 ? -4.980 -0.040 1.765 1.00 86.69 189 THR A C 1
ATOM 1545 O O . THR A 1 189 ? -4.796 -1.240 1.594 1.00 86.69 189 THR A O 1
ATOM 1548 N N . GLY A 1 190 ? -4.132 0.860 1.255 1.00 88.12 190 GLY A N 1
ATOM 1549 C CA . GLY A 1 190 ? -2.917 0.487 0.510 1.00 88.12 190 GLY A CA 1
ATOM 1550 C C . GLY A 1 190 ? -3.146 -0.171 -0.867 1.00 88.12 190 GLY A C 1
ATOM 1551 O O . GLY A 1 190 ? -2.189 -0.461 -1.589 1.00 88.12 190 GLY A O 1
ATOM 1552 N N . VAL A 1 191 ? -4.401 -0.354 -1.296 1.00 92.50 191 VAL A N 1
ATOM 1553 C CA . VAL A 1 191 ? -4.747 -1.075 -2.536 1.00 92.50 191 VAL A CA 1
ATOM 1554 C C . VAL A 1 191 ? -4.453 -0.262 -3.800 1.00 92.50 191 VAL A C 1
ATOM 1556 O O . VAL A 1 191 ? -3.999 -0.814 -4.798 1.00 92.50 191 VAL A O 1
ATOM 1559 N N . LEU A 1 192 ? -4.690 1.054 -3.800 1.00 94.19 192 LEU A N 1
ATOM 1560 C CA . LEU A 1 192 ? -4.443 1.890 -4.987 1.00 94.19 192 LEU A CA 1
ATOM 1561 C C . LEU A 1 192 ? -2.970 1.895 -5.449 1.00 94.19 192 LEU A C 1
ATOM 1563 O O . LEU A 1 192 ? -2.760 1.758 -6.659 1.00 94.19 192 LEU A O 1
ATOM 1567 N N . PRO A 1 193 ? -1.968 2.020 -4.551 1.00 95.00 193 PRO A N 1
ATOM 1568 C CA . PRO A 1 193 ? -0.559 1.812 -4.893 1.00 95.00 193 PRO A CA 1
ATOM 1569 C C . PRO A 1 193 ? -0.304 0.449 -5.531 1.00 95.00 193 PRO A C 1
ATOM 1571 O O . PRO A 1 193 ? 0.379 0.369 -6.545 1.00 95.00 193 PRO A O 1
ATOM 1574 N N . CYS A 1 194 ? -0.917 -0.609 -4.998 1.00 95.25 194 CYS A N 1
ATOM 1575 C CA . CYS A 1 194 ? -0.797 -1.955 -5.548 1.00 95.25 194 CYS A CA 1
ATOM 1576 C C . CYS A 1 194 ? -1.364 -2.043 -6.978 1.00 95.25 194 CYS A C 1
ATOM 1578 O O . CYS A 1 194 ? -0.695 -2.479 -7.912 1.00 95.25 194 CYS A O 1
ATOM 1580 N N . ILE A 1 195 ? -2.570 -1.514 -7.197 1.00 95.12 195 ILE A N 1
ATOM 1581 C CA . ILE A 1 195 ? -3.180 -1.461 -8.533 1.00 95.12 195 ILE A CA 1
ATOM 1582 C C . ILE A 1 195 ? -2.278 -0.709 -9.526 1.00 95.12 195 ILE A C 1
ATOM 1584 O O . ILE A 1 195 ? -2.176 -1.124 -10.679 1.00 95.12 195 ILE A O 1
ATOM 1588 N N . ALA A 1 196 ? -1.594 0.358 -9.098 1.00 94.69 196 ALA A N 1
ATOM 1589 C CA . ALA A 1 196 ? -0.693 1.130 -9.958 1.00 94.69 196 ALA A CA 1
ATOM 1590 C C . ALA A 1 196 ? 0.531 0.338 -10.465 1.00 94.69 196 ALA A C 1
ATOM 1592 O O . ALA A 1 196 ? 1.142 0.762 -11.438 1.00 94.69 196 ALA A O 1
ATOM 1593 N N . LEU A 1 197 ? 0.861 -0.803 -9.850 1.00 95.81 197 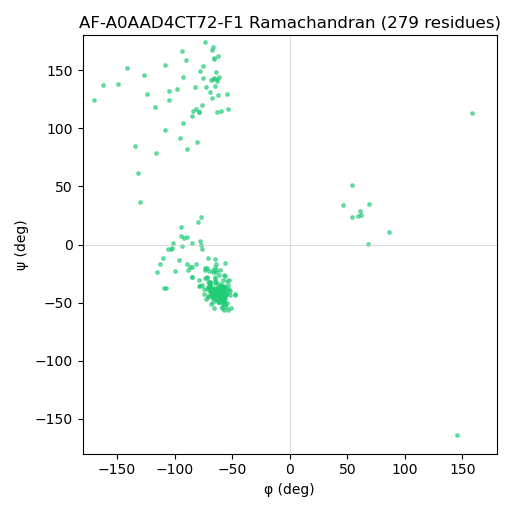LEU A N 1
ATOM 1594 C CA . LEU A 1 197 ? 1.961 -1.687 -10.259 1.00 95.81 197 LEU A CA 1
ATOM 1595 C C . LEU A 1 197 ? 1.510 -2.819 -11.201 1.00 95.81 197 LEU A C 1
ATOM 1597 O O . LEU A 1 197 ? 2.332 -3.629 -11.631 1.00 95.81 197 LEU A O 1
ATOM 1601 N N . SER A 1 198 ? 0.212 -2.903 -11.519 1.00 93.94 198 SER A N 1
ATOM 1602 C CA . SER A 1 198 ? -0.371 -4.053 -12.229 1.00 93.94 198 SER A CA 1
ATOM 1603 C C . SER A 1 198 ? 0.144 -4.212 -13.659 1.00 93.94 198 SER A C 1
ATOM 1605 O O . SER A 1 198 ? 0.349 -5.337 -14.111 1.00 93.94 198 SER A O 1
ATOM 1607 N N . ASP A 1 199 ? 0.361 -3.118 -14.387 1.00 93.56 199 ASP A N 1
ATOM 1608 C CA . ASP A 1 199 ? 0.872 -3.164 -15.760 1.00 93.56 199 ASP A CA 1
ATOM 1609 C C . ASP A 1 199 ? 2.351 -3.577 -15.784 1.00 93.56 199 ASP A C 1
ATOM 1611 O O . ASP A 1 199 ? 2.718 -4.498 -16.515 1.00 93.56 199 ASP A O 1
ATOM 1615 N N . ALA A 1 200 ? 3.170 -3.003 -14.899 1.00 94.88 200 ALA A N 1
ATOM 1616 C CA . ALA A 1 200 ? 4.568 -3.386 -14.714 1.00 94.88 200 ALA A CA 1
ATOM 1617 C C . ALA A 1 200 ? 4.715 -4.870 -14.339 1.00 94.88 200 ALA A C 1
ATOM 1619 O O . ALA A 1 200 ? 5.554 -5.579 -14.902 1.00 94.88 200 ALA A O 1
ATOM 1620 N N . ALA A 1 201 ? 3.867 -5.359 -13.432 1.00 95.69 201 ALA A N 1
ATOM 1621 C CA . ALA A 1 201 ? 3.827 -6.760 -13.030 1.00 95.69 201 ALA A CA 1
ATOM 1622 C C . ALA A 1 201 ? 3.400 -7.704 -14.162 1.00 95.69 201 ALA A C 1
ATOM 1624 O O . ALA A 1 201 ? 3.819 -8.853 -14.182 1.00 95.69 201 ALA A O 1
ATOM 1625 N N . ASN A 1 202 ? 2.606 -7.239 -15.124 1.00 94.31 202 ASN A N 1
ATOM 1626 C CA . ASN A 1 202 ? 2.229 -8.029 -16.297 1.00 94.31 202 ASN A CA 1
ATOM 1627 C C . ASN A 1 202 ? 3.136 -7.778 -17.508 1.00 94.31 202 ASN A C 1
ATOM 1629 O O . ASN A 1 202 ? 2.840 -8.269 -18.594 1.00 94.31 202 ASN A O 1
ATOM 1633 N N . GLN A 1 203 ? 4.229 -7.020 -17.337 1.00 88.44 203 GLN A N 1
ATOM 1634 C CA . GLN A 1 203 ? 5.130 -6.609 -18.423 1.00 88.44 203 GLN A CA 1
ATOM 1635 C C . GLN A 1 203 ? 4.378 -5.910 -19.575 1.00 88.44 203 GLN A C 1
ATOM 1637 O O . GLN A 1 203 ? 4.831 -5.901 -20.719 1.00 88.44 203 GLN A O 1
ATOM 1642 N N . GLY A 1 204 ? 3.210 -5.340 -19.268 1.00 81.44 204 GLY A N 1
ATOM 1643 C CA . GLY A 1 204 ? 2.335 -4.666 -20.212 1.00 81.44 204 GLY A CA 1
ATOM 1644 C C . GLY A 1 204 ? 2.634 -3.174 -20.256 1.00 81.44 204 GLY A C 1
ATOM 1645 O O . GLY A 1 204 ? 2.935 -2.555 -19.236 1.00 81.44 204 GLY A O 1
ATOM 1646 N N . SER A 1 205 ? 2.528 -2.578 -21.440 1.00 78.19 205 SER A N 1
ATOM 1647 C CA . SER A 1 205 ? 2.609 -1.129 -21.616 1.00 78.19 205 SER A CA 1
ATOM 1648 C C . SER A 1 205 ? 1.199 -0.538 -21.621 1.00 78.19 205 SER A C 1
ATOM 1650 O O . SER A 1 205 ? 0.580 -0.468 -22.679 1.00 78.19 205 SER A O 1
ATOM 1652 N N . VAL A 1 206 ? 0.683 -0.128 -20.458 1.00 90.94 206 VAL A N 1
ATOM 1653 C CA . VAL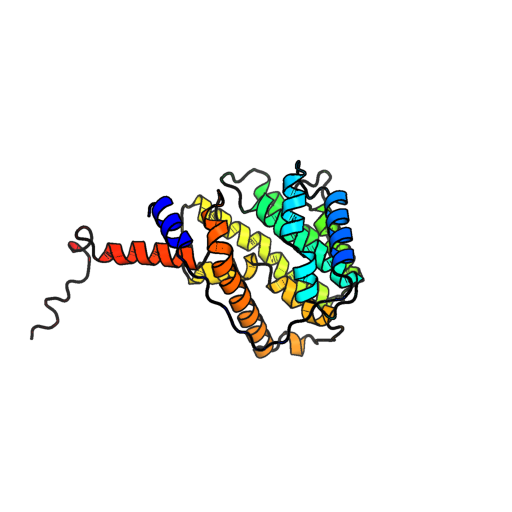 A 1 206 ? -0.566 0.650 -20.401 1.00 90.94 206 VAL A CA 1
ATOM 1654 C C . VAL A 1 206 ? -0.218 2.120 -20.603 1.00 90.94 206 VAL A C 1
ATOM 1656 O O . VAL A 1 206 ? 0.411 2.754 -19.744 1.00 90.94 206 VAL A O 1
ATOM 1659 N N . THR A 1 207 ? -0.619 2.666 -21.748 1.00 91.94 207 THR A N 1
ATOM 1660 C CA . THR A 1 207 ? -0.391 4.075 -22.087 1.00 91.94 207 THR A CA 1
ATOM 1661 C C . THR A 1 207 ? -1.106 5.004 -21.102 1.00 91.94 207 THR A C 1
ATOM 1663 O O . THR A 1 207 ? -1.999 4.594 -20.361 1.00 91.94 207 THR A O 1
ATOM 1666 N N . ALA A 1 208 ? -0.711 6.279 -21.058 1.00 90.44 208 ALA A N 1
ATOM 1667 C CA . ALA A 1 208 ? -1.412 7.264 -20.233 1.00 90.44 208 ALA A CA 1
ATOM 1668 C C . ALA A 1 208 ? -2.885 7.405 -20.653 1.00 90.44 208 ALA A C 1
ATOM 1670 O O . ALA A 1 208 ? -3.759 7.448 -19.794 1.00 90.44 208 ALA A O 1
ATOM 1671 N N . GLU A 1 209 ? -3.173 7.403 -21.957 1.00 94.94 209 GLU A N 1
ATOM 1672 C CA . GLU A 1 209 ? -4.541 7.490 -22.478 1.00 94.94 209 GLU A CA 1
ATOM 1673 C C . GLU A 1 209 ? -5.419 6.334 -21.979 1.00 94.94 209 GLU A C 1
ATOM 1675 O O . GLU A 1 209 ? -6.496 6.570 -21.437 1.00 94.94 209 GLU A O 1
ATOM 1680 N N . GLU A 1 210 ? -4.930 5.095 -22.068 1.00 95.00 210 GLU A N 1
ATOM 1681 C CA . GLU A 1 210 ? -5.649 3.923 -21.557 1.00 95.00 210 GLU A CA 1
ATOM 1682 C C . GLU A 1 210 ? -5.784 3.957 -20.035 1.00 95.00 210 GLU A C 1
ATOM 1684 O O . GLU A 1 210 ? -6.854 3.675 -19.500 1.00 95.00 210 GLU A O 1
ATOM 1689 N N . PHE A 1 211 ? -4.710 4.314 -19.321 1.00 92.81 211 PHE A N 1
ATOM 1690 C CA . PHE A 1 211 ? -4.734 4.358 -17.864 1.00 92.81 211 PHE A CA 1
ATOM 1691 C C . PHE A 1 211 ? -5.760 5.372 -17.361 1.00 92.81 211 PHE A C 1
ATOM 1693 O O . PHE A 1 211 ? -6.524 5.064 -16.448 1.00 92.81 211 PHE A O 1
ATOM 1700 N N . TYR A 1 212 ? -5.790 6.572 -17.944 1.00 93.88 212 TYR A N 1
ATOM 1701 C CA . TYR A 1 212 ? -6.672 7.665 -17.534 1.00 93.88 212 TYR A CA 1
ATOM 1702 C C . TYR A 1 212 ? -8.071 7.606 -18.163 1.00 93.88 212 TYR A C 1
ATOM 1704 O O . TYR A 1 212 ? -8.905 8.453 -17.835 1.00 93.88 212 TYR A O 1
ATOM 1712 N N . ASP A 1 213 ? -8.372 6.594 -18.985 1.00 97.50 213 ASP A N 1
ATOM 1713 C CA . ASP A 1 213 ? -9.727 6.357 -19.479 1.00 97.50 213 ASP A CA 1
ATOM 1714 C C . ASP A 1 213 ? -10.713 6.249 -18.293 1.00 97.50 213 ASP A C 1
ATOM 1716 O O . ASP A 1 213 ? -10.482 5.474 -17.352 1.00 97.50 213 ASP A O 1
ATOM 1720 N N . PRO A 1 214 ? -11.839 6.991 -18.305 1.00 98.06 214 PRO A N 1
ATOM 1721 C CA . PRO A 1 214 ? -12.802 6.978 -17.206 1.00 98.06 214 PRO A CA 1
ATOM 1722 C C . PRO A 1 214 ? -13.316 5.580 -16.834 1.00 98.06 214 PRO A C 1
ATOM 1724 O O . PRO A 1 214 ? -13.602 5.321 -15.664 1.00 98.06 214 PRO A O 1
ATOM 1727 N N . ARG A 1 215 ? -13.407 4.656 -17.798 1.00 98.00 215 ARG A N 1
ATOM 1728 C CA . ARG A 1 215 ? -13.853 3.272 -17.578 1.00 98.00 215 ARG A CA 1
ATOM 1729 C C . ARG A 1 215 ? -12.797 2.466 -16.828 1.00 98.00 215 ARG A C 1
ATOM 1731 O O . ARG A 1 215 ? -13.146 1.695 -15.937 1.00 98.00 215 ARG A O 1
ATOM 1738 N N . VAL A 1 216 ? -11.516 2.681 -17.131 1.00 95.62 216 VAL A N 1
ATOM 1739 C CA . VAL A 1 216 ? -10.398 2.070 -16.395 1.00 95.62 216 VAL A CA 1
ATOM 1740 C C . VAL A 1 216 ? -10.336 2.635 -14.979 1.00 95.62 216 VAL A C 1
ATOM 1742 O O . VAL A 1 216 ? -10.221 1.878 -14.018 1.00 95.62 216 VAL A O 1
ATOM 1745 N N . GLN A 1 217 ? -10.513 3.946 -14.809 1.00 94.94 217 GLN A N 1
ATOM 1746 C CA . GLN A 1 217 ? -10.580 4.564 -13.481 1.00 94.94 217 GLN A CA 1
ATOM 1747 C C . GLN A 1 217 ? -11.761 4.039 -12.647 1.00 94.94 217 GLN A C 1
ATOM 1749 O O . GLN A 1 217 ? -11.605 3.786 -11.448 1.00 94.94 217 GLN A O 1
ATOM 1754 N N . LEU A 1 218 ? -12.920 3.813 -13.273 1.00 96.12 218 LEU A N 1
ATOM 1755 C CA . LEU A 1 218 ? -14.077 3.193 -12.627 1.00 96.12 218 LEU A CA 1
ATOM 1756 C C . LEU A 1 218 ? -13.797 1.736 -12.230 1.00 96.12 218 LEU A C 1
ATOM 1758 O O . LEU A 1 218 ? -14.089 1.348 -11.099 1.00 96.12 218 LEU A O 1
ATOM 1762 N N . LEU A 1 219 ? -13.163 0.951 -13.107 1.00 95.31 219 LEU A N 1
ATOM 1763 C CA . LEU A 1 219 ? -12.744 -0.416 -12.792 1.00 95.31 219 LEU A CA 1
ATOM 1764 C C . LEU A 1 219 ? -11.794 -0.443 -11.587 1.00 95.31 219 LEU A C 1
ATOM 1766 O O . LEU A 1 219 ? -12.042 -1.175 -10.634 1.00 95.31 219 LEU A O 1
ATOM 1770 N N . ARG A 1 220 ? -10.768 0.421 -11.569 1.00 94.44 220 ARG A N 1
ATOM 1771 C CA . ARG A 1 220 ? -9.847 0.564 -10.425 1.00 94.44 220 ARG A CA 1
ATOM 1772 C C . ARG A 1 220 ? -10.596 0.877 -9.129 1.00 94.44 220 ARG A C 1
ATOM 1774 O O . ARG A 1 220 ? -10.253 0.340 -8.077 1.00 94.44 220 ARG A O 1
ATOM 1781 N N . ARG A 1 221 ? -11.624 1.732 -9.194 1.00 92.31 221 ARG A N 1
ATOM 1782 C CA . ARG A 1 221 ? -12.466 2.075 -8.038 1.00 92.31 221 ARG A CA 1
ATOM 1783 C C . ARG A 1 221 ? -13.278 0.879 -7.545 1.00 92.31 221 ARG A C 1
ATOM 1785 O O . ARG A 1 221 ? -13.361 0.681 -6.337 1.00 92.31 221 ARG A O 1
ATOM 1792 N N . HIS A 1 222 ? -13.857 0.086 -8.442 1.00 93.44 222 HIS A N 1
ATOM 1793 C CA . HIS A 1 222 ? -14.593 -1.118 -8.059 1.00 93.44 222 HIS A CA 1
ATOM 1794 C C . HIS A 1 222 ? -13.677 -2.186 -7.461 1.00 93.44 222 HIS A C 1
ATOM 1796 O O . HIS A 1 222 ? -14.010 -2.730 -6.411 1.00 93.44 222 HIS A O 1
ATOM 1802 N N . THR A 1 223 ? -12.505 -2.422 -8.059 1.00 93.19 223 THR A N 1
ATOM 1803 C CA . THR A 1 223 ? -11.494 -3.342 -7.517 1.00 93.19 223 THR A CA 1
ATOM 1804 C C . THR A 1 223 ? -11.089 -2.947 -6.101 1.00 93.19 223 THR A C 1
ATOM 1806 O O . THR A 1 223 ? -11.108 -3.786 -5.205 1.00 93.19 223 THR A O 1
ATOM 1809 N N . LEU A 1 224 ? -10.798 -1.659 -5.881 1.00 93.69 224 LEU A N 1
ATOM 1810 C CA . LEU A 1 224 ? -10.534 -1.113 -4.552 1.00 93.69 224 LEU A CA 1
ATOM 1811 C C . LEU A 1 224 ? -11.673 -1.436 -3.579 1.00 93.69 224 LEU A C 1
ATOM 1813 O O . LEU A 1 224 ? -11.422 -2.048 -2.552 1.00 93.69 224 LEU A O 1
ATOM 1817 N N . ASN A 1 225 ? -12.911 -1.059 -3.912 1.00 90.44 225 ASN A N 1
ATOM 1818 C CA . ASN A 1 225 ? -14.047 -1.234 -3.008 1.00 90.44 225 ASN A CA 1
ATOM 1819 C 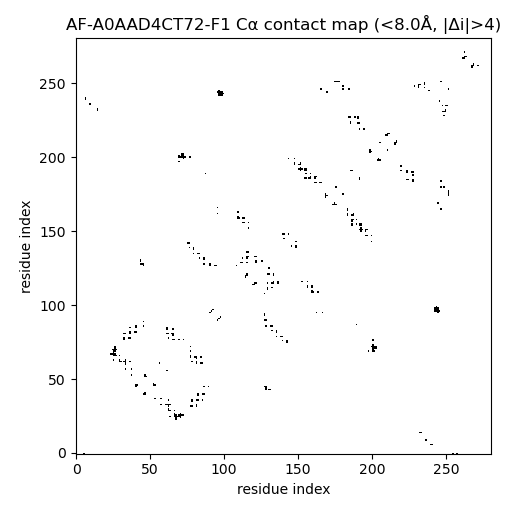C . ASN A 1 225 ? -14.265 -2.705 -2.628 1.00 90.44 225 ASN A C 1
ATOM 1821 O O . ASN A 1 225 ? -14.520 -2.993 -1.464 1.00 90.44 225 ASN A O 1
ATOM 1825 N N . ILE A 1 226 ? -14.148 -3.630 -3.588 1.00 89.69 226 ILE A N 1
ATOM 1826 C CA . ILE A 1 226 ? -14.293 -5.069 -3.331 1.00 89.69 226 ILE A CA 1
ATOM 1827 C C . ILE A 1 226 ? -13.234 -5.535 -2.330 1.00 89.69 226 ILE A C 1
ATOM 1829 O O . ILE A 1 226 ? -13.575 -6.192 -1.351 1.00 89.69 226 ILE A O 1
ATOM 1833 N N . ILE A 1 227 ? -11.968 -5.169 -2.547 1.00 90.88 227 ILE A N 1
ATOM 1834 C CA . ILE A 1 227 ? -10.864 -5.583 -1.673 1.00 90.88 227 ILE A CA 1
ATOM 1835 C C . ILE A 1 227 ? -11.007 -4.959 -0.281 1.00 90.88 227 ILE A C 1
ATOM 1837 O O . ILE A 1 227 ? -10.874 -5.664 0.715 1.00 90.88 227 ILE A O 1
ATOM 1841 N N . SER A 1 228 ? -11.310 -3.661 -0.198 1.00 90.44 228 SER A N 1
ATOM 1842 C CA . SER A 1 228 ? -11.454 -2.947 1.075 1.00 90.44 228 SER A CA 1
ATOM 1843 C C . SER A 1 228 ? -12.609 -3.493 1.913 1.00 90.44 228 SER A C 1
ATOM 1845 O O . SER A 1 228 ? -12.416 -3.781 3.087 1.00 90.44 228 SER A O 1
ATOM 1847 N N . LEU A 1 229 ? -13.782 -3.704 1.307 1.00 87.88 229 LEU A N 1
ATOM 1848 C CA . LEU A 1 229 ? -14.949 -4.239 2.014 1.00 87.88 229 LEU A CA 1
ATOM 1849 C C . LEU A 1 229 ? -14.760 -5.709 2.401 1.00 87.88 229 LEU A C 1
ATOM 1851 O O . LEU A 1 229 ? -15.188 -6.121 3.476 1.00 87.88 229 LEU A O 1
ATOM 1855 N N . ALA A 1 230 ? -14.105 -6.507 1.550 1.00 88.88 230 ALA A N 1
ATOM 1856 C CA . ALA A 1 230 ? -13.740 -7.872 1.910 1.00 88.88 230 ALA A CA 1
ATOM 1857 C C . ALA A 1 230 ? -12.774 -7.877 3.103 1.00 88.88 230 ALA A C 1
ATOM 1859 O O . ALA A 1 230 ? -12.978 -8.650 4.038 1.00 88.88 230 ALA A O 1
ATOM 1860 N N . ASN A 1 231 ? -11.770 -6.991 3.111 1.00 88.50 231 ASN A N 1
ATOM 1861 C CA . ASN A 1 231 ? -10.890 -6.824 4.261 1.00 88.50 231 ASN A CA 1
ATOM 1862 C C . ASN A 1 231 ? -11.696 -6.459 5.509 1.00 88.50 231 ASN A C 1
ATOM 1864 O O . ASN A 1 231 ? -11.598 -7.216 6.460 1.00 88.50 231 ASN A O 1
ATOM 1868 N N . ASP A 1 232 ? -12.568 -5.444 5.470 1.00 88.56 232 ASP A N 1
ATOM 1869 C CA . ASP A 1 232 ? -13.390 -5.054 6.627 1.00 88.56 232 ASP A CA 1
ATOM 1870 C C . ASP A 1 232 ? -14.208 -6.229 7.192 1.00 88.56 232 ASP A C 1
ATOM 1872 O O . ASP A 1 232 ? -14.340 -6.380 8.405 1.00 88.56 232 ASP A O 1
ATOM 1876 N N . ILE A 1 233 ? -14.755 -7.089 6.328 1.00 86.38 233 ILE A N 1
ATOM 1877 C CA . ILE A 1 233 ? -15.504 -8.284 6.742 1.00 86.38 233 ILE A CA 1
ATOM 1878 C C . ILE A 1 233 ? -14.590 -9.304 7.433 1.00 86.38 233 ILE A C 1
ATOM 1880 O O . ILE A 1 233 ? -14.947 -9.846 8.481 1.00 86.38 233 ILE A O 1
ATOM 1884 N N . HIS A 1 234 ? -13.422 -9.581 6.853 1.00 85.06 234 HIS A N 1
ATOM 1885 C CA . HIS A 1 234 ? -12.499 -10.603 7.348 1.00 85.06 234 HIS A CA 1
ATOM 1886 C C . HIS A 1 234 ? -11.662 -10.141 8.551 1.00 85.06 234 HIS A C 1
ATOM 1888 O O . HIS A 1 234 ? -11.316 -10.964 9.401 1.00 85.06 234 HIS A O 1
ATOM 1894 N N . SER A 1 235 ? -11.350 -8.849 8.649 1.00 84.69 235 SER A N 1
ATOM 1895 C CA . SER A 1 235 ? -10.529 -8.263 9.709 1.00 84.69 235 SER A CA 1
ATOM 1896 C C . SER A 1 235 ? -11.341 -7.874 10.942 1.00 84.69 235 SER A C 1
ATOM 1898 O O . SER A 1 235 ? -10.764 -7.813 12.027 1.00 84.69 235 SER A O 1
ATOM 1900 N N . LEU A 1 236 ? -12.671 -7.716 10.830 1.00 83.19 236 LEU A N 1
ATOM 1901 C CA . LEU A 1 236 ? -13.547 -7.257 11.918 1.00 83.19 236 LEU A CA 1
ATOM 1902 C C . LEU A 1 236 ? -13.305 -7.984 13.247 1.00 83.19 236 LEU A C 1
ATOM 1904 O O . LEU A 1 236 ? -13.297 -7.357 14.309 1.00 83.19 236 LEU A O 1
ATOM 1908 N N . HIS A 1 237 ? -13.129 -9.309 13.205 1.00 79.75 237 HIS A N 1
ATOM 1909 C CA . HIS A 1 237 ? -12.888 -10.093 14.414 1.00 79.75 237 HIS A CA 1
ATOM 1910 C C . HIS A 1 237 ? -11.574 -9.695 15.090 1.00 79.75 237 HIS A C 1
ATOM 1912 O O . HIS A 1 237 ? -11.558 -9.492 16.301 1.00 79.75 237 HIS A O 1
ATOM 1918 N N . VAL A 1 238 ? -10.491 -9.570 14.322 1.00 79.12 238 VAL A N 1
ATOM 1919 C CA . VAL A 1 238 ? -9.167 -9.207 14.841 1.00 79.12 238 VAL A CA 1
ATOM 1920 C C . VAL A 1 238 ? -9.179 -7.763 15.333 1.00 79.12 238 VAL A C 1
ATOM 1922 O O . VAL A 1 238 ? -8.853 -7.518 16.493 1.00 79.12 238 VAL A O 1
ATOM 1925 N N . GLU A 1 239 ? -9.655 -6.840 14.501 1.00 79.19 239 GLU A N 1
ATOM 1926 C CA . GLU A 1 239 ? -9.704 -5.405 14.791 1.00 79.19 239 GLU A CA 1
ATOM 1927 C C . GLU A 1 239 ? -10.512 -5.105 16.061 1.00 79.19 239 GLU A C 1
ATOM 1929 O O . GLU A 1 239 ? -10.073 -4.361 16.931 1.00 79.19 239 GLU A O 1
ATOM 1934 N N . THR A 1 240 ? -11.654 -5.774 16.264 1.00 75.38 240 THR A N 1
ATOM 1935 C CA . THR A 1 240 ? -12.478 -5.557 17.470 1.00 75.38 240 THR A CA 1
ATOM 1936 C C . THR A 1 240 ? -11.792 -6.012 18.767 1.00 75.38 240 THR A C 1
ATOM 1938 O O . THR A 1 240 ? -12.157 -5.553 19.857 1.00 75.38 240 THR A O 1
ATOM 1941 N N . HIS A 1 241 ? -10.812 -6.914 18.673 1.00 72.62 241 HIS A N 1
ATOM 1942 C CA . HIS A 1 241 ? -10.008 -7.376 19.807 1.00 72.62 241 HIS A CA 1
ATOM 1943 C C . HIS A 1 241 ? -8.682 -6.624 19.946 1.00 72.62 241 HIS A C 1
ATOM 1945 O O . HIS A 1 241 ? -8.057 -6.718 21.007 1.00 72.62 241 HIS A O 1
ATOM 1951 N N . GLN A 1 242 ? -8.263 -5.869 18.929 1.00 68.25 242 GLN A N 1
ATOM 1952 C CA . GLN A 1 242 ? -7.072 -5.041 19.010 1.00 68.25 242 GLN A CA 1
ATOM 1953 C C . GLN A 1 242 ? -7.328 -3.820 19.905 1.00 68.25 242 GLN A C 1
ATOM 1955 O O . GLN A 1 242 ? -8.388 -3.184 19.853 1.00 68.25 242 GLN A O 1
ATOM 1960 N N . PRO A 1 243 ? -6.380 -3.495 20.795 1.00 59.78 243 PRO A N 1
ATOM 1961 C CA . PRO A 1 243 ? -6.427 -2.249 21.528 1.00 59.78 243 PRO A CA 1
ATOM 1962 C C . PRO A 1 243 ? -5.989 -1.131 20.570 1.00 59.78 243 PRO A C 1
ATOM 1964 O O . PRO A 1 243 ? -4.874 -1.168 20.072 1.00 59.78 243 PRO A O 1
ATOM 1967 N N . GLY A 1 244 ? -6.842 -0.137 20.321 1.00 63.97 244 GLY A N 1
ATOM 1968 C CA . GLY A 1 244 ? -6.529 0.939 19.379 1.00 63.97 244 GLY A CA 1
ATOM 1969 C C . GLY A 1 244 ? -7.748 1.438 18.621 1.00 63.97 244 GLY A C 1
ATOM 1970 O O . GLY A 1 244 ? -8.890 1.183 19.021 1.00 63.97 244 GLY A O 1
ATOM 1971 N N . HIS A 1 245 ? -7.475 2.153 17.532 1.00 65.00 245 HIS A N 1
ATOM 1972 C CA . HIS A 1 245 ? -8.469 2.793 16.680 1.00 65.00 245 HIS A CA 1
ATOM 1973 C C . HIS A 1 245 ? -8.391 2.179 15.303 1.00 65.00 245 HIS A C 1
ATOM 1975 O O . HIS A 1 245 ? -7.376 2.294 14.638 1.00 65.00 245 HIS A O 1
ATOM 1981 N N . PHE A 1 246 ? -9.484 1.561 14.881 1.00 68.94 246 PHE A N 1
ATOM 1982 C CA . PHE A 1 246 ? -9.602 0.963 13.565 1.00 68.94 246 PHE A CA 1
ATOM 1983 C C . PHE A 1 246 ? -10.844 1.519 12.876 1.00 68.94 246 PHE A C 1
ATOM 1985 O O . PHE A 1 246 ? -11.865 1.813 13.509 1.00 68.94 246 PHE A O 1
ATOM 1992 N N . SER A 1 247 ? -10.756 1.672 11.560 1.00 72.25 247 SER A N 1
ATOM 1993 C CA . SER A 1 247 ? -11.840 2.181 10.730 1.00 72.25 247 SER A CA 1
ATOM 1994 C C . SER A 1 247 ? -12.416 1.043 9.899 1.00 72.25 247 SER A C 1
ATOM 1996 O O . SER A 1 247 ? -11.890 0.687 8.845 1.00 72.25 247 SER A O 1
ATOM 1998 N N . ASN A 1 248 ? -13.531 0.485 10.370 1.00 80.12 248 ASN A N 1
ATOM 1999 C CA . ASN A 1 248 ? -14.196 -0.661 9.757 1.00 80.12 248 ASN A CA 1
ATOM 2000 C C . ASN A 1 248 ? -15.655 -0.337 9.423 1.00 80.12 248 ASN A C 1
ATOM 2002 O O . ASN A 1 248 ? -16.409 0.125 10.288 1.00 80.12 248 ASN A O 1
ATOM 2006 N N . PHE A 1 249 ? -16.067 -0.620 8.185 1.00 80.00 249 PHE A N 1
ATOM 2007 C CA . PHE A 1 249 ? -17.419 -0.330 7.715 1.00 80.00 249 PHE A CA 1
ATOM 2008 C C . PHE A 1 249 ? -18.507 -0.996 8.569 1.00 80.00 249 PHE A C 1
ATOM 2010 O O . PHE A 1 249 ? -19.491 -0.351 8.932 1.00 80.00 249 PHE A O 1
ATOM 2017 N N . ILE A 1 250 ? -18.330 -2.270 8.941 1.00 76.25 250 ILE A N 1
ATOM 2018 C CA . ILE A 1 250 ? -19.320 -3.015 9.734 1.00 76.25 250 ILE A CA 1
ATOM 2019 C C . ILE A 1 250 ? -19.461 -2.387 11.112 1.00 76.25 250 ILE A C 1
ATOM 2021 O O . ILE A 1 250 ? -20.575 -2.244 11.617 1.00 76.25 250 ILE A O 1
ATOM 2025 N N . ARG A 1 251 ? -18.346 -1.959 11.711 1.00 73.25 251 ARG A N 1
ATOM 2026 C CA . ARG A 1 251 ? -18.386 -1.295 13.009 1.00 73.25 251 ARG A CA 1
ATOM 2027 C C . ARG A 1 251 ? -19.144 0.031 12.938 1.00 73.25 251 ARG A C 1
ATOM 2029 O O . ARG A 1 251 ? -20.043 0.247 13.749 1.00 73.25 251 ARG A O 1
ATOM 2036 N N . GLY A 1 252 ? -18.832 0.864 11.943 1.00 71.44 252 GLY A N 1
ATOM 2037 C CA . GLY A 1 252 ? -19.545 2.121 11.703 1.00 71.44 252 GLY A CA 1
ATOM 2038 C C . GLY A 1 252 ? -21.044 1.908 11.470 1.00 71.44 252 GLY A C 1
ATOM 2039 O O . GLY A 1 252 ? -21.866 2.626 12.036 1.00 71.44 252 GLY A O 1
ATOM 2040 N N . TYR A 1 253 ? -21.416 0.872 10.714 1.00 71.25 253 TYR A N 1
ATOM 2041 C CA . TYR A 1 253 ? -22.814 0.496 10.511 1.00 71.25 253 TYR A CA 1
ATOM 2042 C C . TYR A 1 253 ? -23.504 0.073 11.816 1.00 71.25 253 TYR A C 1
ATOM 2044 O O . TYR A 1 253 ? -24.602 0.541 12.107 1.00 71.25 253 TYR A O 1
ATOM 2052 N N . MET A 1 254 ? -22.872 -0.774 12.636 1.00 70.56 254 MET A N 1
ATOM 2053 C CA . MET A 1 254 ? -23.442 -1.206 13.919 1.00 70.56 254 MET A CA 1
ATOM 2054 C C . MET A 1 254 ? -23.642 -0.039 14.890 1.00 70.56 254 MET A C 1
ATOM 2056 O O . MET A 1 254 ? -24.665 0.020 15.576 1.00 70.56 254 MET A O 1
ATOM 2060 N N . ASP A 1 255 ? -22.690 0.891 14.945 1.00 69.94 255 ASP A N 1
ATOM 2061 C CA . ASP A 1 255 ? -22.797 2.079 15.789 1.00 69.94 255 ASP A CA 1
ATOM 2062 C C . ASP A 1 255 ? -23.874 3.047 15.258 1.00 69.94 255 ASP A C 1
ATOM 2064 O O . ASP A 1 255 ? -24.641 3.602 16.051 1.00 69.94 255 ASP A O 1
ATOM 2068 N N . TRP A 1 256 ? -24.026 3.170 13.930 1.00 71.19 256 TRP A N 1
ATOM 2069 C CA . TRP A 1 256 ? -25.151 3.882 13.316 1.00 71.19 256 TRP A CA 1
ATOM 2070 C C . TRP A 1 256 ? -26.499 3.246 13.678 1.00 71.19 256 TRP A C 1
ATOM 2072 O O . TRP A 1 256 ? -27.369 3.960 14.164 1.00 71.19 256 TRP A O 1
ATOM 2082 N N . VAL A 1 257 ? -26.665 1.923 13.542 1.00 68.25 257 VAL A N 1
ATOM 2083 C CA . VAL A 1 257 ? -27.903 1.217 13.935 1.00 68.25 257 VAL A CA 1
ATOM 2084 C C . VAL A 1 257 ? -28.202 1.425 15.420 1.00 68.25 257 VAL A C 1
ATOM 2086 O O . VAL A 1 257 ? -29.344 1.686 15.792 1.00 68.25 257 VAL A O 1
ATOM 2089 N N . ALA A 1 258 ? -27.196 1.343 16.294 1.00 70.19 258 ALA A N 1
ATOM 2090 C CA . ALA A 1 258 ? -27.378 1.579 17.725 1.00 70.19 258 ALA A CA 1
ATOM 2091 C C . ALA A 1 258 ? -27.842 3.014 18.026 1.00 70.19 258 ALA A C 1
ATOM 2093 O O . ALA A 1 258 ? -28.654 3.218 18.925 1.00 70.19 258 ALA A O 1
ATOM 2094 N N . LYS A 1 259 ? -27.353 4.005 17.273 1.00 68.06 259 LYS A N 1
ATOM 2095 C CA . LYS A 1 259 ? -27.776 5.403 17.399 1.00 68.06 259 LYS A CA 1
ATOM 2096 C C . LYS A 1 259 ? -29.164 5.647 16.799 1.00 68.06 259 LYS A C 1
ATOM 2098 O O . LYS A 1 259 ? -29.972 6.339 17.406 1.00 68.06 259 LYS A O 1
ATOM 2103 N N . ASP A 1 260 ? -29.456 5.071 15.638 1.00 69.62 260 ASP A N 1
ATOM 2104 C CA . ASP A 1 260 ? -30.748 5.211 14.960 1.00 69.62 260 ASP A CA 1
ATOM 2105 C C . ASP A 1 260 ? -31.873 4.544 15.763 1.00 69.62 260 ASP A C 1
ATOM 2107 O O . ASP A 1 260 ? -32.925 5.132 15.988 1.00 69.62 260 ASP A O 1
ATOM 2111 N N . THR A 1 261 ? -31.613 3.371 16.348 1.00 64.75 261 THR A N 1
ATOM 2112 C CA . THR A 1 261 ? -32.566 2.697 17.248 1.00 64.75 261 THR A CA 1
ATOM 2113 C C . THR A 1 261 ? -32.860 3.486 18.530 1.00 64.75 261 THR A C 1
ATOM 2115 O O . THR A 1 261 ? -33.938 3.324 19.101 1.00 64.75 261 THR A O 1
ATOM 2118 N N . GLN A 1 262 ? -31.961 4.378 18.970 1.00 65.94 262 GLN A N 1
ATOM 2119 C CA . GLN A 1 262 ? -32.233 5.302 20.080 1.00 65.94 262 GLN A CA 1
ATOM 2120 C C . GLN A 1 262 ? -33.184 6.439 19.704 1.00 65.94 262 GLN A C 1
ATOM 2122 O O . GLN A 1 262 ? -33.812 6.988 20.604 1.00 65.94 262 GLN A O 1
ATOM 2127 N N . ARG A 1 263 ? -33.353 6.767 18.417 1.00 57.78 263 ARG A N 1
ATOM 2128 C CA . ARG A 1 263 ? -34.328 7.773 17.961 1.00 57.78 263 ARG A CA 1
ATOM 2129 C C . ARG A 1 263 ? -35.759 7.426 18.382 1.00 57.78 263 ARG A C 1
ATOM 2131 O O . ARG A 1 263 ? -36.545 8.312 18.683 1.00 57.78 263 ARG A O 1
ATOM 2138 N N . TYR A 1 264 ? -36.048 6.131 18.489 1.00 60.34 264 TYR A N 1
ATOM 2139 C CA . TYR A 1 264 ? -37.333 5.592 18.933 1.00 60.34 264 TYR A CA 1
ATOM 2140 C C . TYR A 1 264 ? -37.435 5.396 20.454 1.00 60.34 264 TYR A C 1
ATOM 2142 O O . TYR A 1 264 ? -38.394 4.792 20.938 1.00 60.34 264 TYR A O 1
ATOM 2150 N N . SER A 1 265 ? -36.444 5.843 21.232 1.00 63.81 265 SER A N 1
ATOM 2151 C CA . SER A 1 265 ? -36.502 5.744 22.689 1.00 63.81 265 SER A CA 1
ATOM 2152 C C . SER A 1 265 ? -37.453 6.797 23.271 1.00 63.81 265 SER A C 1
ATOM 2154 O O . SER A 1 265 ? -37.661 7.871 22.705 1.00 63.81 265 SER A O 1
ATOM 2156 N N . VAL A 1 266 ? -38.013 6.503 24.449 1.00 63.31 266 VAL A N 1
ATOM 2157 C CA . VAL A 1 266 ? -38.941 7.401 25.167 1.00 63.31 266 VAL A CA 1
ATOM 2158 C C . VAL A 1 266 ? -38.311 8.774 25.445 1.00 63.31 266 VAL A C 1
ATOM 2160 O O . VAL A 1 266 ? -39.017 9.772 25.542 1.00 63.31 266 VAL A O 1
ATOM 2163 N N . GLU A 1 267 ? -36.982 8.830 25.526 1.00 64.81 267 GLU A N 1
ATOM 2164 C CA . GLU A 1 267 ? -36.197 10.038 25.789 1.00 64.81 267 GLU A CA 1
ATOM 2165 C C . GLU A 1 267 ? -36.179 11.014 24.597 1.00 64.81 267 GLU A C 1
ATOM 2167 O O . GLU A 1 267 ? -36.107 12.223 24.804 1.00 64.81 267 GLU A O 1
ATOM 2172 N N . PHE A 1 268 ? -36.311 10.508 23.363 1.00 57.50 268 PHE A N 1
ATOM 2173 C CA . PHE A 1 268 ? -36.358 11.306 22.126 1.00 57.50 268 PHE A CA 1
ATOM 2174 C C . PHE A 1 268 ? -37.765 11.401 21.514 1.00 57.50 268 PHE A C 1
ATOM 2176 O O . PHE A 1 268 ? -37.977 12.149 20.557 1.00 57.50 268 PHE A O 1
ATOM 2183 N N . ALA A 1 269 ? -38.747 10.710 22.104 1.00 62.31 269 ALA A N 1
ATOM 2184 C CA . ALA A 1 269 ? -40.133 10.660 21.635 1.00 62.31 269 ALA A CA 1
ATOM 2185 C C . ALA A 1 269 ? -40.839 12.030 21.610 1.00 62.31 269 ALA A C 1
ATOM 2187 O O . ALA A 1 269 ? -41.816 12.199 20.889 1.00 62.31 269 ALA A O 1
ATOM 2188 N N . THR A 1 270 ? -40.369 13.010 22.388 1.00 60.34 270 THR A N 1
ATOM 2189 C CA . THR A 1 270 ? -40.917 14.380 22.409 1.00 60.34 270 THR A CA 1
ATOM 2190 C C . THR A 1 270 ? -40.391 15.266 21.278 1.00 60.34 270 THR A C 1
ATOM 2192 O O . THR A 1 270 ? -40.976 16.313 21.011 1.00 60.34 270 THR A O 1
ATOM 2195 N N . THR A 1 271 ? -39.294 14.867 20.628 1.00 62.31 271 THR A N 1
ATOM 2196 C CA . THR A 1 271 ? -38.633 15.617 19.545 1.00 62.31 271 THR A CA 1
ATOM 2197 C C . THR A 1 271 ? -38.766 14.963 18.173 1.00 62.31 271 THR A C 1
ATOM 2199 O O . THR A 1 271 ? -38.423 15.593 17.173 1.00 62.31 271 THR A O 1
ATOM 2202 N N . ASP A 1 272 ? -39.235 13.717 18.112 1.00 58.88 272 ASP A N 1
ATOM 2203 C CA . ASP A 1 272 ? -39.496 13.035 16.846 1.00 58.88 272 ASP A CA 1
ATOM 2204 C C . ASP A 1 272 ? -40.819 13.533 16.242 1.00 58.88 272 ASP A C 1
ATOM 2206 O O . ASP A 1 272 ? -41.724 13.967 16.960 1.00 58.88 272 ASP A O 1
ATOM 2210 N N . ALA A 1 273 ? -40.918 13.529 14.912 1.00 58.66 273 ALA A N 1
ATOM 2211 C CA . ALA A 1 273 ? -42.121 13.989 14.227 1.00 58.66 273 ALA A CA 1
ATOM 2212 C C . ALA A 1 273 ? -43.308 13.082 14.596 1.00 58.66 273 ALA A C 1
ATOM 2214 O O . ALA A 1 273 ? -43.318 11.891 14.287 1.00 58.66 273 ALA A O 1
ATOM 2215 N N . ASP A 1 274 ? -44.298 13.635 15.303 1.00 63.62 274 ASP A N 1
ATOM 2216 C CA . ASP A 1 274 ? -45.518 12.910 15.650 1.00 63.62 274 ASP A CA 1
ATOM 2217 C C . ASP A 1 274 ? -46.490 12.907 14.464 1.00 63.62 274 ASP A C 1
ATOM 2219 O O . ASP A 1 274 ? -47.366 13.765 14.332 1.00 63.62 274 ASP A O 1
ATOM 2223 N N . ASP A 1 275 ? -46.346 11.907 13.600 1.00 62.09 275 ASP A N 1
ATOM 2224 C CA . ASP A 1 275 ? -47.186 11.746 12.412 1.00 62.09 275 ASP A CA 1
ATOM 2225 C C . ASP A 1 275 ? -48.588 11.189 12.735 1.00 62.09 275 ASP A C 1
ATOM 2227 O O . ASP A 1 275 ? -49.425 11.041 11.839 1.00 62.09 275 ASP A O 1
ATOM 2231 N N . ARG A 1 276 ? -48.901 10.901 14.013 1.00 62.62 276 ARG A N 1
ATOM 2232 C CA . ARG A 1 276 ? -50.190 10.304 14.427 1.00 62.62 276 ARG A CA 1
ATOM 2233 C C . ARG A 1 276 ? -51.397 11.213 14.165 1.00 62.62 276 ARG A C 1
ATOM 2235 O O . ARG A 1 276 ? -52.527 10.735 14.220 1.00 62.62 276 ARG A O 1
ATOM 2242 N N . GLY A 1 277 ? -51.171 12.493 13.858 1.00 55.28 277 GLY A N 1
ATOM 2243 C CA . GLY A 1 277 ? -52.199 13.457 13.453 1.00 55.28 277 GLY A CA 1
ATOM 2244 C C . GLY A 1 277 ? -52.255 13.775 11.953 1.00 55.28 277 GLY A C 1
ATOM 2245 O O . GLY A 1 277 ? -53.137 14.522 11.545 1.00 55.28 277 GLY A O 1
ATOM 2246 N N . ILE A 1 278 ? -51.342 13.248 11.125 1.00 56.44 278 ILE A N 1
ATOM 2247 C CA . ILE A 1 278 ? -51.213 13.655 9.709 1.00 56.44 278 ILE A CA 1
ATOM 2248 C C . ILE A 1 278 ? -52.117 12.829 8.775 1.00 56.44 278 ILE A C 1
ATOM 2250 O O . ILE A 1 278 ? -52.503 13.304 7.711 1.00 56.44 278 ILE A O 1
ATOM 2254 N N . LEU A 1 279 ? -52.539 11.630 9.187 1.00 55.44 279 LEU A N 1
ATOM 2255 C CA . LEU A 1 279 ? -53.444 10.769 8.406 1.00 55.44 279 LEU A CA 1
ATOM 2256 C C . LEU A 1 279 ? -54.934 10.928 8.772 1.00 55.44 279 LEU A C 1
ATOM 2258 O O . LEU A 1 279 ? -55.750 10.084 8.409 1.00 55.44 279 LEU A O 1
ATOM 2262 N N . GLY A 1 280 ? -55.294 11.991 9.495 1.00 56.00 280 GLY A N 1
ATOM 2263 C CA . GLY A 1 280 ? -56.667 12.280 9.914 1.00 56.00 280 GLY A CA 1
ATOM 2264 C C . GLY A 1 280 ? -57.218 13.573 9.318 1.00 56.00 280 GLY A C 1
ATOM 2265 O O . GLY A 1 280 ? -57.248 14.583 10.016 1.00 56.00 280 GLY A O 1
ATOM 2266 N N . ASN A 1 281 ? -57.635 13.523 8.048 1.00 49.56 281 ASN A N 1
ATOM 2267 C CA . ASN A 1 281 ? -58.799 14.210 7.457 1.00 49.56 281 ASN A CA 1
ATOM 2268 C C . ASN A 1 281 ? -58.984 13.766 6.002 1.00 49.56 281 ASN A C 1
ATOM 2270 O O . ASN A 1 281 ? -58.048 13.980 5.200 1.00 49.56 281 ASN A O 1
#

Sequence (281 aa):
MDKERIKSQLATLQIPVFNVQWPEAIAPNECLIEDQMIKWGDDHGLFVNNFAYREQTKRARFASLAARCYPNARPELLQTIADFLLRVFLVDDLLFDRVDTITTHTLPNLTKIVNIMDGGSVGPEPIYGEDALYDICRRFRMLLSGEQFERFVQVFRMWPAMEGLQILNHIQGRQAGIEEYNVIRRYTTGVLPCIALSDAANQGSVTAEEFYDPRVQLLRRHTLNIISLANDIHSLHVETHQPGHFSNFIRGYMDWVAKDTQRYSVEFATTDADDRGILGN

Radius of gyration: 21.77 Å; Cα contacts (8 Å, |Δi|>4): 241; chains: 1; bounding box: 79×35×48 Å

InterPro domains:
  IPR008949 Isoprenoid synthase domain superfamily [G3DSA:1.10.600.10] (10-276)
  IPR008949 Isoprenoid synthase domain superfamily [SSF48576] (21-257)
  IPR034686 Terpene cyclase-like 2 [PTHR35201] (19-250)

pLDDT: mean 83.28, std 12.75, range [49.56, 98.38]

Nearest PDB structures (foldseek):
  6tja-assembly1_B  TM=7.814E-01  e=3.160E-09  Streptomyces sp. CWA1
  7ofl-assembly1_B  TM=7.866E-01  e=8.795E-09  Coniophora puteana RWD-64-598 SS2
  8b4l-assembly1_A  TM=7.914E-01  e=3.534E-07  Streptomyces clavuligerus
  8b4l-assembly1_E  TM=7.898E-01  e=1.028E-06  Streptomyces clavuligerus
  8b4m-assembly1_B  TM=7.863E-01  e=8.325E-06  Streptomyces clavuligerus